Protein AF-A0A431I8N8-F1 (afdb_monomer)

Radius of gyration: 37.34 Å; Cα contacts (8 Å, |Δi|>4): 125; chains: 1; bounding box: 79×42×122 Å

pLDDT: mean 77.33, std 13.27, range [39.84, 92.0]

Solvent-accessible surface area (backbone atoms only — not comparable to full-atom values): 14818 Å² total; per-residue (Å²): 119,70,68,66,55,50,54,53,50,53,52,49,51,51,51,50,51,52,52,49,52,57,50,56,77,72,49,62,78,86,50,48,65,56,50,52,49,44,69,58,22,97,78,42,64,50,66,61,54,49,52,48,51,52,54,53,53,56,55,74,72,50,53,67,89,38,70,72,39,19,53,50,38,37,49,48,35,45,56,76,78,40,93,62,52,72,70,57,48,52,53,56,58,72,68,47,51,76,71,57,37,41,53,49,20,54,54,30,46,54,52,45,53,51,49,50,50,52,50,52,49,50,53,53,49,53,31,50,52,54,42,52,52,49,51,53,53,50,50,52,50,52,49,55,49,53,60,62,35,69,82,45,61,68,72,58,28,52,52,50,47,48,34,61,69,39,76,41,82,53,95,96,38,80,42,26,52,43,58,52,50,51,54,55,30,69,75,33,72,71,46,38,52,55,51,49,65,62,48,72,52,48,40,97,91,72,41,68,63,58,65,67,58,52,51,54,50,51,50,50,52,51,52,53,49,48,51,51,51,51,49,50,57,48,54,52,56,66,71,61,76,71,86,78,84,84,78,91,75,80,82,64,68,73,67,64,66,74,77,110

Secondary structure (DSSP, 8-state):
-HHHHHHHHHHHHHHHHHHHHHHHTTS-GGGHHHHHHHHH-TT--HHHHHHHHHHHHHHHT--TTSHHHHHHHHHHHHHHH----HHHHHHHHHTS-HHHHHHHHHHHHHHHHHHHHHHHHHHHHHHHHHHHHHHHHHHHHHHHHHHHHTTS-HHHHHHHHHHHT-EEEETTEEEEHHHHHHHHHHT-HHHHHHHHHHHTTEETTTEE--HHHHHHHHHHHHHHHHHHHHHHHHHHHHHT-SS---------HHHHHT--

Structure (mmCIF, N/CA/C/O backbone):
data_AF-A0A431I8N8-F1
#
_entry.id   AF-A0A431I8N8-F1
#
loop_
_atom_site.group_PDB
_atom_site.id
_atom_site.type_symbol
_atom_site.label_atom_id
_atom_site.label_alt_id
_atom_site.label_comp_id
_atom_site.label_asym_id
_atom_site.label_entity_id
_atom_site.label_seq_id
_atom_site.pdbx_PDB_ins_code
_atom_site.Cartn_x
_atom_site.Cartn_y
_atom_site.Cartn_z
_atom_site.occupancy
_atom_site.B_iso_or_equiv
_atom_site.auth_seq_id
_atom_site.auth_comp_id
_atom_site.auth_asym_id
_atom_site.auth_atom_id
_atom_site.pdbx_PDB_model_num
ATOM 1 N N . MET A 1 1 ? 17.457 22.577 -16.241 1.00 43.16 1 MET A N 1
ATOM 2 C CA . MET A 1 1 ? 16.681 21.321 -16.376 1.00 43.16 1 MET A CA 1
ATOM 3 C C . MET A 1 1 ? 15.972 20.969 -15.070 1.00 43.16 1 MET A C 1
ATOM 5 O O . MET A 1 1 ? 14.957 20.294 -15.137 1.00 43.16 1 MET A O 1
ATOM 9 N N . ASP A 1 2 ? 16.433 21.486 -13.925 1.00 42.12 2 ASP A N 1
ATOM 10 C CA . ASP A 1 2 ? 15.768 21.310 -12.624 1.00 42.12 2 ASP A CA 1
ATOM 11 C C . ASP A 1 2 ? 14.462 22.119 -12.460 1.00 42.12 2 ASP A C 1
ATOM 13 O O . ASP A 1 2 ? 13.574 21.687 -11.733 1.00 42.12 2 ASP A O 1
ATOM 17 N N . GLU A 1 3 ? 14.287 23.235 -13.184 1.00 39.84 3 GLU A N 1
ATOM 18 C CA . GLU A 1 3 ? 13.096 24.114 -13.091 1.00 39.84 3 GLU A CA 1
ATOM 19 C C . GLU A 1 3 ? 11.825 23.564 -13.787 1.00 39.84 3 GLU A C 1
ATOM 21 O O . GLU A 1 3 ? 10.697 23.843 -13.379 1.00 39.84 3 GLU A O 1
ATOM 26 N N . GLU A 1 4 ? 11.963 22.745 -14.836 1.00 42.44 4 GLU A N 1
ATOM 27 C CA . GLU A 1 4 ? 10.800 22.156 -15.533 1.00 42.44 4 GLU A CA 1
ATOM 28 C C . GLU A 1 4 ? 10.240 20.918 -14.816 1.00 42.44 4 GLU A C 1
ATOM 30 O O . GLU A 1 4 ? 9.053 20.619 -14.928 1.00 42.44 4 GLU A O 1
ATOM 35 N N . VAL A 1 5 ? 11.073 20.193 -14.063 1.00 48.16 5 VAL A N 1
ATOM 36 C CA . VAL A 1 5 ? 10.632 19.019 -13.291 1.00 48.16 5 VAL A CA 1
ATOM 37 C C . VAL A 1 5 ? 9.905 19.458 -12.018 1.00 48.16 5 VAL A C 1
ATOM 39 O O . VAL A 1 5 ? 8.847 18.913 -11.706 1.00 48.16 5 VAL A O 1
ATOM 42 N N . THR A 1 6 ? 10.404 20.505 -11.354 1.00 49.12 6 THR A N 1
ATOM 43 C CA . THR A 1 6 ? 9.772 21.118 -10.173 1.00 49.12 6 THR A CA 1
ATOM 44 C C . THR A 1 6 ? 8.396 21.700 -10.496 1.00 49.12 6 THR A C 1
ATOM 46 O O . THR A 1 6 ? 7.429 21.374 -9.815 1.00 49.12 6 THR A O 1
ATOM 49 N N . SER A 1 7 ? 8.244 22.443 -11.597 1.00 57.19 7 SER A N 1
ATOM 50 C CA . SER A 1 7 ? 6.939 23.018 -11.983 1.00 57.19 7 SER A CA 1
ATOM 51 C C . SER A 1 7 ? 5.859 21.971 -12.312 1.00 57.19 7 SER A C 1
ATOM 53 O O . SER A 1 7 ? 4.669 22.197 -12.074 1.00 57.19 7 SER A O 1
ATOM 55 N N . LEU A 1 8 ? 6.243 20.797 -12.822 1.00 54.81 8 LEU A N 1
ATOM 56 C CA . LEU A 1 8 ? 5.320 19.695 -13.124 1.00 54.81 8 LEU A CA 1
ATOM 57 C C . LEU A 1 8 ? 4.917 18.905 -11.870 1.00 54.81 8 LEU A C 1
ATOM 59 O O . LEU A 1 8 ? 3.791 18.407 -11.791 1.00 54.81 8 LEU A O 1
ATOM 63 N N . GLU A 1 9 ? 5.821 18.770 -10.902 1.00 59.00 9 GLU A N 1
ATOM 64 C CA . GLU A 1 9 ? 5.532 18.180 -9.591 1.00 59.00 9 GLU A CA 1
ATOM 65 C C . GLU A 1 9 ? 4.657 19.105 -8.743 1.00 59.00 9 GLU A C 1
ATOM 67 O O . GLU A 1 9 ? 3.645 18.652 -8.209 1.00 59.00 9 GLU A O 1
ATOM 72 N N . GLU A 1 10 ? 4.947 20.405 -8.728 1.00 63.12 10 GLU A N 1
ATOM 73 C CA . GLU A 1 10 ? 4.118 21.429 -8.083 1.00 63.12 10 GLU A CA 1
ATOM 74 C C . GLU A 1 10 ? 2.710 21.487 -8.688 1.00 63.12 10 GLU A C 1
ATOM 76 O O . GLU A 1 10 ? 1.713 21.530 -7.964 1.00 63.12 10 GLU A O 1
ATOM 81 N N . ALA A 1 11 ? 2.593 21.418 -10.019 1.00 65.12 11 ALA A N 1
ATOM 82 C CA . ALA A 1 11 ? 1.294 21.381 -10.687 1.00 65.12 11 ALA A CA 1
ATOM 83 C C . ALA A 1 11 ? 0.484 20.128 -10.314 1.00 65.12 11 ALA A C 1
ATOM 85 O O . ALA A 1 11 ? -0.725 20.217 -10.092 1.00 65.12 11 ALA A O 1
ATOM 86 N N . LYS A 1 12 ? 1.130 18.960 -10.206 1.00 68.81 12 LYS A N 1
ATOM 87 C CA . LYS A 1 12 ? 0.467 17.720 -9.766 1.00 68.81 12 LYS A CA 1
ATOM 88 C C . LYS A 1 12 ? 0.056 17.783 -8.303 1.00 68.81 12 LYS A C 1
ATOM 90 O O . LYS A 1 12 ? -1.064 17.384 -7.998 1.00 68.81 12 LYS A O 1
ATOM 95 N N . ALA A 1 13 ? 0.922 18.297 -7.432 1.00 71.56 13 ALA A N 1
ATOM 96 C CA . ALA A 1 13 ? 0.617 18.493 -6.020 1.00 71.56 13 ALA A CA 1
ATOM 97 C C . ALA A 1 13 ? -0.603 19.407 -5.856 1.00 71.56 13 ALA A C 1
ATOM 99 O O . ALA A 1 13 ? -1.541 19.057 -5.149 1.00 71.56 13 ALA A O 1
ATOM 100 N N . LYS A 1 14 ? -0.662 20.505 -6.616 1.00 70.38 14 LYS A N 1
ATOM 101 C CA . LYS A 1 14 ? -1.781 21.452 -6.591 1.00 70.38 14 LYS A CA 1
ATOM 102 C C . LYS A 1 14 ? -3.087 20.864 -7.131 1.00 70.38 14 LYS A C 1
ATOM 104 O O . LYS A 1 14 ? -4.146 21.108 -6.562 1.00 70.38 14 LYS A O 1
ATOM 109 N N . ILE A 1 15 ? -3.035 20.070 -8.206 1.00 72.12 15 ILE A N 1
ATOM 110 C CA . ILE A 1 15 ? -4.216 19.359 -8.734 1.00 72.12 15 ILE A CA 1
ATOM 111 C C . ILE A 1 15 ? -4.709 18.315 -7.727 1.00 72.12 15 ILE A C 1
ATOM 113 O O . ILE A 1 15 ? -5.914 18.188 -7.518 1.00 72.12 15 ILE A O 1
ATOM 117 N N . HIS A 1 16 ? -3.789 17.584 -7.096 1.00 73.12 16 HIS A N 1
ATOM 118 C CA . HIS A 1 16 ? -4.113 16.615 -6.056 1.00 73.12 16 HIS A CA 1
ATOM 119 C C . HIS A 1 16 ? -4.765 17.302 -4.853 1.00 73.12 16 HIS A C 1
ATOM 121 O O . HIS A 1 16 ? -5.842 16.901 -4.430 1.00 73.12 16 HIS A O 1
ATOM 127 N N . GLU A 1 17 ? -4.172 18.384 -4.356 1.00 75.81 17 GLU A N 1
ATOM 128 C CA . GLU A 1 17 ? -4.698 19.175 -3.244 1.00 75.81 17 GLU A CA 1
ATOM 129 C C . GLU A 1 17 ? -6.089 19.749 -3.556 1.00 75.81 17 GLU A C 1
ATOM 131 O O . GLU A 1 17 ? -7.003 19.648 -2.743 1.00 75.81 17 GLU A O 1
ATOM 136 N N . GLN A 1 18 ? -6.303 20.272 -4.766 1.00 71.50 18 GLN A N 1
ATOM 137 C CA . GLN A 1 18 ? -7.621 20.741 -5.205 1.00 71.50 18 GLN A CA 1
ATOM 138 C C . GLN A 1 18 ? -8.654 19.608 -5.289 1.00 71.50 18 GLN A C 1
ATOM 140 O O . GLN A 1 18 ? -9.811 19.808 -4.915 1.00 71.50 18 GLN A O 1
ATOM 145 N N . ALA A 1 19 ? -8.254 18.423 -5.759 1.00 71.88 19 ALA A N 1
ATOM 146 C CA . ALA A 1 19 ? -9.128 17.255 -5.821 1.00 71.88 19 ALA A CA 1
ATOM 147 C C . ALA A 1 19 ? -9.497 16.747 -4.417 1.00 71.88 19 ALA A C 1
ATOM 149 O O . ALA A 1 19 ? -10.676 16.501 -4.154 1.00 71.88 19 ALA A O 1
ATOM 150 N N . VAL A 1 20 ? -8.519 16.663 -3.510 1.00 73.56 20 VAL A N 1
ATOM 151 C CA . VAL A 1 20 ? -8.725 16.290 -2.103 1.00 73.56 20 VAL A CA 1
ATOM 152 C C . VAL A 1 20 ? -9.634 17.304 -1.413 1.00 73.56 20 VAL A C 1
ATOM 154 O O . VAL A 1 20 ? -10.650 16.910 -0.852 1.00 73.56 20 VAL A O 1
ATOM 157 N N . ASN A 1 21 ? -9.367 18.604 -1.545 1.00 76.94 21 ASN A N 1
ATOM 158 C CA . ASN A 1 21 ? -10.198 19.653 -0.946 1.00 76.94 21 ASN A CA 1
ATOM 159 C C . ASN A 1 21 ? -11.639 19.637 -1.482 1.00 76.94 21 ASN A C 1
ATOM 161 O O . ASN A 1 21 ? -12.590 19.852 -0.728 1.00 76.94 21 ASN A O 1
ATOM 165 N N . SER A 1 22 ? -11.831 19.330 -2.770 1.00 76.06 22 SER A N 1
ATOM 166 C CA . SER A 1 22 ? -13.173 19.182 -3.346 1.00 76.06 22 SER A CA 1
ATOM 167 C C . SER A 1 22 ? -13.927 17.976 -2.775 1.00 76.06 22 SER A C 1
ATOM 169 O O . SER A 1 22 ? -15.129 18.082 -2.523 1.00 76.06 22 SER A O 1
ATOM 171 N N . LEU A 1 23 ? -13.236 16.859 -2.535 1.00 7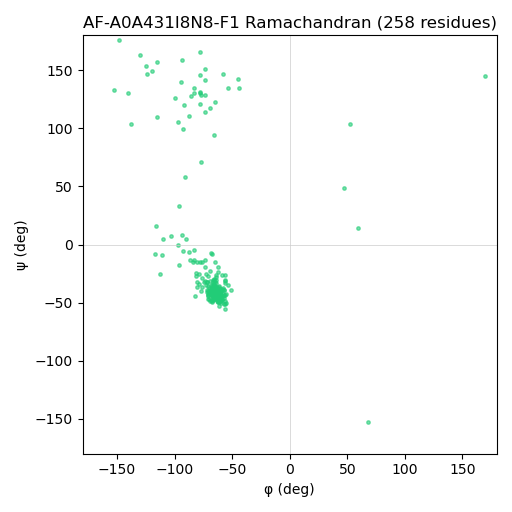2.75 23 LEU A N 1
ATOM 172 C CA . LEU A 1 23 ? -13.789 15.669 -1.880 1.00 72.75 23 LEU A CA 1
ATOM 173 C C . LEU A 1 23 ? -14.128 15.940 -0.410 1.00 72.75 23 LEU A C 1
ATOM 175 O O . LEU A 1 23 ? -15.260 15.697 0.004 1.00 72.75 23 LEU A O 1
ATOM 179 N N . VAL A 1 24 ? -13.190 16.520 0.341 1.00 77.19 24 VAL A N 1
ATOM 180 C CA . VAL A 1 24 ? -13.335 16.884 1.760 1.00 77.19 24 VAL A CA 1
ATOM 181 C C . VAL A 1 24 ? -14.529 17.813 1.974 1.00 77.19 24 VAL A C 1
ATOM 183 O O . VAL A 1 24 ? -15.340 17.574 2.859 1.00 77.19 24 VAL A O 1
ATOM 186 N N . SER A 1 25 ? -14.712 18.820 1.113 1.00 77.25 25 SER A N 1
ATOM 187 C CA . SER A 1 25 ? -15.831 19.772 1.225 1.00 77.25 25 SER A CA 1
ATOM 188 C C . SER A 1 25 ? -17.228 19.158 1.038 1.00 77.25 25 SER A C 1
ATOM 190 O O . SER A 1 25 ? -18.227 19.803 1.352 1.00 77.25 25 SER A O 1
ATOM 192 N N . LYS A 1 26 ? -17.312 17.934 0.502 1.00 79.25 26 LYS A N 1
ATOM 193 C CA . LYS A 1 26 ? -18.569 17.228 0.205 1.00 79.25 26 LYS A CA 1
ATOM 194 C C . LYS A 1 26 ? -18.815 16.023 1.111 1.00 79.25 26 LYS A C 1
ATOM 196 O O . LYS A 1 26 ? -19.897 15.443 1.043 1.00 79.25 26 LYS A O 1
ATOM 201 N N . LEU A 1 27 ? -17.827 15.629 1.911 1.00 78.25 27 LEU A N 1
ATOM 202 C CA . LEU A 1 27 ? -17.914 14.480 2.803 1.00 78.25 27 LEU A CA 1
ATOM 203 C C . LEU A 1 27 ? -18.350 14.925 4.208 1.00 78.25 27 LEU A C 1
ATOM 205 O O . LEU A 1 27 ? -17.888 15.961 4.690 1.00 78.25 27 LEU A O 1
ATOM 209 N N . PRO A 1 28 ? -19.221 14.159 4.890 1.00 80.38 28 PRO A N 1
ATOM 210 C CA . PRO A 1 28 ? -19.462 14.351 6.317 1.00 80.38 28 PRO A CA 1
ATOM 211 C C . PRO A 1 28 ? -18.153 14.216 7.107 1.00 80.38 28 PRO A C 1
ATOM 213 O O . PRO A 1 28 ? -17.294 13.412 6.740 1.00 80.38 28 PRO A O 1
ATOM 216 N N . GLN A 1 29 ? -18.013 14.972 8.202 1.00 75.56 29 GLN A N 1
ATOM 217 C CA . GLN A 1 29 ? -16.776 15.012 9.002 1.00 75.56 29 GLN A CA 1
ATOM 218 C C . GLN A 1 29 ? -16.335 13.629 9.500 1.00 75.56 29 GLN A C 1
ATOM 220 O O . GLN A 1 29 ? -15.143 13.350 9.576 1.00 75.56 29 GLN A O 1
ATOM 225 N N . GLU A 1 30 ? -17.291 12.738 9.750 1.00 71.38 30 GLU A N 1
ATOM 226 C CA . GLU A 1 30 ? -17.061 11.361 10.191 1.00 71.38 30 GLU A CA 1
ATOM 227 C C . GLU A 1 30 ? -16.272 10.519 9.172 1.00 71.38 30 GLU A C 1
ATOM 229 O O . GLU A 1 30 ? -15.596 9.572 9.554 1.00 71.38 30 GLU A O 1
ATOM 234 N N . PHE A 1 31 ? -16.291 10.872 7.882 1.00 77.38 31 PHE A N 1
ATOM 235 C CA . PHE A 1 31 ? -15.555 10.142 6.841 1.00 77.38 31 PHE A CA 1
ATOM 236 C C . PHE A 1 31 ? -14.156 10.700 6.565 1.00 77.38 31 PHE A C 1
ATOM 238 O O . PHE A 1 31 ? -13.411 10.099 5.789 1.00 77.38 31 PHE A O 1
ATOM 245 N N . LEU A 1 32 ? -13.782 11.828 7.176 1.00 78.69 32 LEU A N 1
ATOM 246 C CA . LEU A 1 32 ? -12.462 12.428 6.973 1.00 78.69 32 LEU A CA 1
ATOM 247 C C . LEU A 1 32 ? -11.317 11.502 7.408 1.00 78.69 32 LEU A C 1
ATOM 249 O O . LEU A 1 32 ? -10.408 11.326 6.599 1.00 78.69 32 LEU A O 1
ATOM 253 N N . PRO A 1 33 ? -11.372 10.825 8.573 1.00 78.56 33 PRO A N 1
ATOM 254 C CA . PRO A 1 33 ? -10.301 9.915 8.980 1.00 78.56 33 PRO A CA 1
ATOM 255 C C . PRO A 1 33 ? -10.135 8.737 8.011 1.00 78.56 33 PRO A C 1
ATOM 257 O O . PRO A 1 33 ? -9.017 8.364 7.670 1.00 78.56 33 PRO A O 1
ATOM 260 N N . ILE A 1 34 ? -11.244 8.199 7.487 1.00 80.44 34 ILE A N 1
ATOM 261 C CA . ILE A 1 34 ? -11.233 7.116 6.488 1.00 80.44 34 ILE A CA 1
ATOM 262 C C . ILE A 1 34 ? -10.596 7.598 5.185 1.00 80.44 34 ILE A C 1
ATOM 264 O O . ILE A 1 34 ? -9.812 6.875 4.573 1.00 80.44 34 ILE A O 1
ATOM 268 N N . LEU A 1 35 ? -10.940 8.811 4.742 1.00 78.44 35 LEU A N 1
ATOM 269 C CA . LEU A 1 35 ? -10.377 9.394 3.531 1.00 78.44 35 LEU A CA 1
ATOM 270 C C . LEU A 1 35 ? -8.874 9.642 3.694 1.00 78.44 35 LEU A C 1
ATOM 272 O O . LEU A 1 35 ? -8.107 9.282 2.807 1.00 78.44 35 LEU A O 1
ATOM 276 N N . GLU A 1 36 ? -8.449 10.220 4.814 1.00 78.38 36 GLU A N 1
ATOM 277 C CA . GLU A 1 36 ? -7.034 10.449 5.119 1.00 78.38 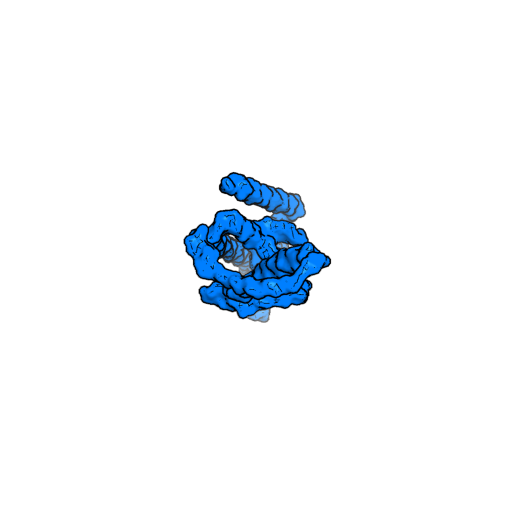36 GLU A CA 1
ATOM 278 C C . GLU A 1 36 ? -6.255 9.131 5.166 1.00 78.38 36 GLU A C 1
ATOM 280 O O . GLU A 1 36 ? -5.204 9.014 4.533 1.00 78.38 36 GLU A O 1
ATOM 285 N N . PHE A 1 37 ? -6.808 8.107 5.818 1.00 79.75 37 PHE A N 1
ATOM 286 C CA . PHE A 1 37 ? -6.223 6.772 5.861 1.00 79.75 37 PHE A CA 1
ATOM 287 C C . PHE A 1 37 ? -6.131 6.135 4.466 1.00 79.75 37 PHE A C 1
ATOM 289 O O . PHE A 1 37 ? -5.062 5.670 4.070 1.00 79.75 37 PHE A O 1
ATOM 296 N N . ALA A 1 38 ? -7.199 6.195 3.668 1.00 79.69 38 ALA A N 1
ATOM 297 C CA . ALA A 1 38 ? -7.217 5.673 2.301 1.00 79.69 38 ALA A CA 1
ATOM 298 C C . ALA A 1 38 ? -6.251 6.413 1.358 1.00 79.69 38 ALA A C 1
ATOM 300 O O . ALA A 1 38 ? -5.697 5.815 0.434 1.00 79.69 38 ALA A O 1
ATOM 301 N N . LEU A 1 39 ? -6.044 7.715 1.573 1.00 76.19 39 LEU A N 1
ATOM 302 C CA . LEU A 1 39 ? -5.105 8.522 0.794 1.00 76.19 39 LEU A CA 1
ATOM 303 C C . LEU A 1 39 ? -3.649 8.324 1.236 1.00 76.19 39 LEU A C 1
ATOM 305 O O . LEU A 1 39 ? -2.748 8.514 0.419 1.00 76.19 39 LEU A O 1
ATOM 309 N N . SER A 1 40 ? -3.416 7.923 2.489 1.00 72.69 40 SER A N 1
ATOM 310 C CA . SER A 1 40 ? -2.072 7.691 3.035 1.00 72.69 40 SER A CA 1
ATOM 311 C C . SER A 1 40 ? -1.349 6.524 2.358 1.00 72.69 40 SER A C 1
ATOM 313 O O . SER A 1 40 ? -0.140 6.584 2.130 1.00 72.69 40 SER A O 1
ATOM 315 N N . SER A 1 41 ? -2.084 5.479 1.966 1.00 66.38 41 SER A N 1
ATOM 316 C CA . SER A 1 41 ? -1.513 4.348 1.246 1.00 66.38 41 SER A CA 1
ATOM 317 C C . SER A 1 41 ? -2.545 3.649 0.357 1.00 66.38 41 SER A C 1
ATOM 319 O O . SER A 1 41 ? -3.616 3.271 0.823 1.00 66.38 41 SER A O 1
ATOM 321 N N . PRO A 1 42 ? -2.213 3.355 -0.914 1.00 66.81 42 PRO A N 1
ATOM 322 C CA . PRO A 1 42 ? -3.088 2.585 -1.798 1.00 66.81 42 PRO A CA 1
ATOM 323 C C . PRO A 1 42 ? -3.243 1.106 -1.396 1.00 66.81 42 PRO A C 1
ATOM 325 O O . PRO A 1 42 ? -4.031 0.400 -2.019 1.00 66.81 42 PRO A O 1
ATOM 328 N N . GLN A 1 43 ? -2.476 0.628 -0.410 1.00 67.50 43 GLN A N 1
ATOM 329 C CA . GLN A 1 43 ? -2.604 -0.710 0.185 1.00 67.50 43 GLN A CA 1
ATOM 330 C C . GLN A 1 43 ? -3.146 -0.662 1.617 1.00 67.50 43 GLN A C 1
ATOM 332 O O . GLN A 1 43 ? -3.204 -1.704 2.263 1.00 67.50 43 GLN A O 1
ATOM 337 N N . ALA A 1 44 ? -3.521 0.523 2.112 1.00 73.38 44 ALA A N 1
ATOM 338 C CA . ALA A 1 44 ? -4.153 0.655 3.414 1.00 73.38 44 ALA A CA 1
ATOM 339 C C . ALA A 1 44 ? -5.375 -0.269 3.483 1.00 73.38 44 ALA A C 1
ATOM 341 O O . ALA A 1 44 ? -6.179 -0.313 2.543 1.00 73.38 44 ALA A O 1
ATOM 342 N N . ASP A 1 45 ? -5.528 -1.002 4.585 1.00 80.88 45 ASP A N 1
ATOM 343 C CA . ASP A 1 45 ? -6.709 -1.831 4.811 1.00 80.88 45 ASP A CA 1
ATOM 344 C C . ASP A 1 45 ? -7.889 -0.956 5.246 1.00 80.88 45 ASP A C 1
ATOM 346 O O . ASP A 1 45 ? -8.316 -0.923 6.402 1.00 80.88 45 ASP A O 1
ATOM 350 N N . VAL A 1 46 ? -8.395 -0.182 4.283 1.00 82.31 46 VAL A N 1
ATOM 351 C CA . VAL A 1 46 ? -9.493 0.770 4.479 1.00 82.31 46 VAL A CA 1
ATOM 352 C C . VAL A 1 46 ? -10.723 0.064 5.037 1.00 82.31 46 VAL A C 1
ATOM 354 O O . VAL A 1 46 ? -11.481 0.664 5.790 1.00 82.31 46 VAL A O 1
ATOM 357 N N . LYS A 1 47 ? -10.921 -1.215 4.699 1.00 82.62 47 LYS A N 1
ATOM 358 C CA . LYS A 1 47 ? -12.069 -1.981 5.169 1.00 82.62 47 LYS A CA 1
ATOM 359 C C . LYS A 1 47 ? -11.987 -2.218 6.677 1.00 82.62 47 LYS A C 1
ATOM 361 O O . LYS A 1 47 ? -12.958 -1.917 7.364 1.00 82.62 47 LYS A O 1
ATOM 366 N N . SER A 1 48 ? -10.843 -2.681 7.174 1.00 80.44 48 SER A N 1
ATOM 367 C CA . SER A 1 48 ? -10.637 -2.883 8.612 1.00 80.44 48 SER A CA 1
ATOM 368 C C . SER A 1 48 ? -10.717 -1.560 9.378 1.00 80.44 48 SER A C 1
ATOM 370 O O . SER A 1 48 ? -11.446 -1.465 10.361 1.00 80.44 48 SER A O 1
ATOM 372 N N . PHE A 1 49 ? -10.102 -0.489 8.866 1.00 83.88 49 PHE A N 1
ATOM 373 C CA . PHE A 1 49 ? -10.201 0.840 9.483 1.00 83.88 49 PHE A CA 1
ATOM 374 C C . PHE A 1 49 ? -11.650 1.365 9.536 1.00 83.88 49 PHE A C 1
ATOM 376 O O . PHE A 1 49 ? -12.094 1.903 10.551 1.00 83.88 49 PHE A O 1
ATOM 383 N N . MET A 1 50 ? -12.424 1.166 8.464 1.00 83.00 50 MET A N 1
ATOM 384 C CA . MET A 1 50 ? -13.849 1.509 8.430 1.00 83.00 50 MET A CA 1
ATOM 385 C C . MET A 1 50 ? -14.676 0.695 9.426 1.00 83.00 50 MET A C 1
ATOM 387 O O . MET A 1 50 ? -15.594 1.241 10.038 1.00 83.00 50 MET A O 1
ATOM 391 N N . GLU A 1 51 ? -14.395 -0.602 9.562 1.00 84.44 51 GLU A N 1
ATOM 392 C CA . GLU A 1 51 ? -15.073 -1.470 10.527 1.00 84.44 51 GLU A CA 1
ATOM 393 C C . GLU A 1 51 ? -14.799 -0.993 11.959 1.00 84.44 51 GLU A C 1
ATOM 395 O O . GLU A 1 51 ? -15.752 -0.799 12.712 1.00 84.44 51 GLU A O 1
ATOM 400 N N . LEU A 1 52 ? -13.548 -0.665 12.293 1.00 82.56 52 LEU A N 1
ATOM 401 C CA . LEU A 1 52 ? -13.174 -0.103 13.597 1.00 82.56 52 LEU A CA 1
ATOM 402 C C . LEU A 1 52 ? -13.859 1.233 13.877 1.00 82.56 52 LEU A C 1
ATOM 404 O O . LEU A 1 52 ? -14.404 1.449 14.960 1.00 82.56 52 LEU A O 1
ATOM 408 N N . GLN A 1 53 ? -13.882 2.134 12.895 1.00 82.12 53 GLN A N 1
ATOM 409 C CA . GLN A 1 53 ? -14.530 3.428 13.074 1.00 82.12 53 GLN A CA 1
ATOM 410 C C . GLN A 1 53 ? -16.048 3.297 13.233 1.00 82.12 53 GLN A C 1
ATOM 412 O O . GLN A 1 53 ? -16.641 3.984 14.063 1.00 82.12 53 GLN A O 1
ATOM 417 N N . ARG A 1 54 ? -16.681 2.376 12.500 1.00 82.31 54 ARG A N 1
ATOM 418 C CA . ARG A 1 54 ? -18.104 2.070 12.677 1.00 82.31 54 ARG A CA 1
ATOM 419 C C . ARG A 1 54 ? -18.385 1.476 14.057 1.00 82.31 54 ARG A C 1
ATOM 421 O O . ARG A 1 54 ? -19.382 1.848 14.672 1.00 82.31 54 ARG A O 1
ATOM 428 N N . SER A 1 55 ? -17.531 0.575 14.536 1.00 82.00 55 SER A N 1
ATOM 429 C CA . SER A 1 55 ? -17.652 -0.004 15.874 1.00 82.00 55 SER A CA 1
ATOM 430 C C . SER A 1 55 ? -17.522 1.067 16.956 1.00 82.00 55 SER A C 1
ATOM 432 O O . SER A 1 55 ? -18.361 1.114 17.854 1.00 82.00 55 SER A O 1
ATOM 434 N N . SER A 1 56 ? -16.565 1.988 16.819 1.00 81.06 56 SER A N 1
ATOM 435 C CA . SER A 1 56 ? -16.397 3.133 17.722 1.00 81.06 56 SER A CA 1
ATOM 436 C C . SER A 1 56 ? -17.630 4.051 17.744 1.00 81.06 56 SER A C 1
ATOM 438 O O . SER A 1 56 ? -18.188 4.305 18.809 1.00 81.06 56 SER A O 1
ATOM 440 N N . LEU A 1 57 ? -18.151 4.443 16.573 1.00 77.81 57 LEU A N 1
ATOM 441 C CA . LEU A 1 57 ? -19.373 5.257 16.473 1.00 77.81 57 LEU A CA 1
ATOM 442 C C . LEU A 1 57 ? -20.593 4.555 17.086 1.00 77.81 57 LEU A C 1
ATOM 444 O O . LEU A 1 57 ? -21.402 5.191 17.755 1.00 77.81 57 LEU A O 1
ATOM 448 N N . SER A 1 58 ? -20.707 3.234 16.916 1.00 79.88 58 SER A N 1
ATOM 449 C CA . SER A 1 58 ? -21.803 2.472 17.525 1.00 79.88 58 SER A CA 1
ATOM 450 C C . SER A 1 58 ? -21.760 2.485 19.056 1.00 79.88 58 SER A C 1
ATOM 452 O O . SER A 1 58 ? -22.809 2.398 19.688 1.00 79.88 58 SER A O 1
ATOM 454 N N . LEU A 1 59 ? -20.574 2.625 19.664 1.00 80.31 59 LEU A N 1
ATOM 455 C CA . LEU A 1 59 ? -20.440 2.762 21.115 1.00 80.31 59 LEU A CA 1
ATOM 456 C C . LEU A 1 59 ? -20.873 4.142 21.610 1.00 80.31 59 LEU A C 1
ATOM 458 O O . LEU A 1 59 ? -21.394 4.242 22.717 1.00 80.31 59 LEU A O 1
ATOM 462 N N . ASP A 1 60 ? -20.690 5.189 20.805 1.00 79.38 60 ASP A N 1
ATOM 463 C CA . ASP A 1 60 ? -21.133 6.545 21.145 1.00 79.38 60 ASP A CA 1
ATOM 464 C C . ASP A 1 60 ? -22.665 6.683 21.150 1.00 79.38 60 ASP A C 1
ATOM 466 O O . ASP A 1 60 ? -23.210 7.545 21.841 1.00 79.38 60 ASP A O 1
ATOM 470 N N . GLU A 1 61 ? -23.374 5.801 20.441 1.00 83.44 61 GLU A N 1
ATOM 471 C CA . GLU A 1 61 ? -24.839 5.720 20.458 1.00 83.44 61 GLU A CA 1
ATOM 472 C C . GLU A 1 61 ? -25.395 5.017 21.719 1.00 83.44 61 GLU A C 1
ATOM 474 O O . GLU A 1 61 ? -26.592 5.120 22.020 1.00 83.44 61 GLU A O 1
ATOM 479 N N . LEU A 1 62 ? -24.552 4.309 22.485 1.00 83.88 62 LEU A N 1
ATOM 480 C CA . LEU A 1 62 ? -24.975 3.528 23.650 1.00 83.88 62 LEU A CA 1
ATOM 481 C C . LEU A 1 62 ? -24.996 4.366 24.939 1.00 83.88 62 LEU A C 1
ATOM 483 O O . LEU A 1 62 ? -23.978 4.723 25.520 1.00 83.88 62 LEU A O 1
ATOM 487 N N . ASP A 1 63 ? -26.204 4.619 25.442 1.00 84.25 63 ASP A N 1
ATOM 488 C CA . ASP A 1 63 ? -26.446 5.232 26.758 1.00 84.25 63 ASP A CA 1
ATOM 489 C C . ASP A 1 63 ? -26.172 4.279 27.941 1.00 84.25 63 ASP A C 1
ATOM 491 O O . ASP A 1 63 ? -26.921 3.329 28.171 1.00 84.25 63 ASP A O 1
ATOM 495 N N . VAL A 1 64 ? -25.157 4.594 28.750 1.00 84.94 64 VAL A N 1
ATOM 496 C CA . VAL A 1 64 ? -24.736 3.822 29.938 1.00 84.94 64 VAL A CA 1
ATOM 497 C C . VAL A 1 64 ? -25.765 3.849 31.079 1.00 84.94 64 VAL A C 1
ATOM 499 O O . VAL A 1 64 ? -25.627 3.120 32.055 1.00 84.94 64 VAL A O 1
ATOM 502 N N . ASN A 1 65 ? -26.827 4.654 30.999 1.00 84.44 65 ASN A N 1
ATOM 503 C CA . ASN A 1 65 ? -27.906 4.637 31.996 1.00 84.44 65 ASN A CA 1
ATOM 504 C C . ASN A 1 65 ? -29.008 3.615 31.681 1.00 84.44 65 ASN A C 1
ATOM 506 O O . ASN A 1 65 ? -29.906 3.424 32.501 1.00 84.44 65 ASN A O 1
ATOM 510 N N . LYS A 1 66 ? -28.959 2.955 30.517 1.00 88.50 66 LYS A N 1
ATOM 511 C CA . LYS A 1 66 ? -29.909 1.902 30.139 1.00 88.50 66 LYS A CA 1
ATOM 512 C C . LYS A 1 66 ? -29.300 0.524 30.371 1.00 88.50 66 LYS A C 1
ATOM 514 O O . LYS A 1 66 ? -28.260 0.207 29.805 1.00 88.50 66 LYS A O 1
ATOM 519 N N . VAL A 1 67 ? -29.997 -0.321 31.128 1.00 85.50 67 VAL A N 1
ATOM 520 C CA . VAL A 1 67 ? -29.550 -1.683 31.479 1.00 85.50 67 VAL A CA 1
ATOM 521 C C . VAL A 1 67 ? -29.221 -2.525 30.240 1.00 85.50 67 VAL A C 1
ATOM 523 O O . VAL A 1 67 ? -28.183 -3.180 30.190 1.00 85.50 67 VAL A O 1
ATOM 526 N N . ASP A 1 68 ? -30.051 -2.459 29.197 1.00 87.69 68 ASP A N 1
ATOM 527 C CA . ASP A 1 68 ? -29.806 -3.204 27.953 1.00 87.69 68 ASP A CA 1
ATOM 528 C C . ASP A 1 68 ? -28.503 -2.768 27.262 1.00 87.69 68 ASP A C 1
ATOM 530 O O . ASP A 1 68 ? -27.742 -3.601 26.765 1.00 87.69 68 ASP A O 1
ATOM 534 N N . HIS A 1 69 ? -28.208 -1.467 27.281 1.00 87.94 69 HIS A N 1
ATOM 535 C CA . HIS A 1 69 ? -26.983 -0.917 26.706 1.00 87.94 69 HIS A CA 1
ATOM 536 C C . HIS A 1 69 ? -25.757 -1.267 27.555 1.00 87.94 69 HIS A C 1
ATOM 538 O O . HIS A 1 69 ? -24.724 -1.625 26.998 1.00 87.94 69 HIS A O 1
ATOM 544 N N . GLN A 1 70 ? -25.872 -1.241 28.887 1.00 87.56 70 GLN A N 1
ATOM 545 C CA . GLN A 1 70 ? -24.802 -1.666 29.797 1.00 87.56 70 GLN A CA 1
ATOM 546 C C . GLN A 1 70 ? -24.374 -3.111 29.503 1.00 87.56 70 GLN A C 1
ATOM 548 O O . GLN A 1 70 ? -23.192 -3.381 29.287 1.00 87.56 70 GLN A O 1
ATOM 553 N N . LYS A 1 71 ? -25.341 -4.032 29.378 1.00 88.25 71 LYS A N 1
ATOM 554 C CA . LYS A 1 71 ? -25.064 -5.431 29.011 1.00 88.25 71 LYS A CA 1
ATOM 555 C C . LYS A 1 71 ? -24.402 -5.549 27.636 1.00 88.25 71 LYS A C 1
ATOM 557 O O . LYS A 1 71 ? -23.498 -6.365 27.461 1.00 88.25 71 LYS A O 1
ATOM 562 N N . GLN A 1 72 ? -24.828 -4.745 26.661 1.00 87.44 72 GLN A N 1
ATOM 563 C CA . GLN A 1 72 ? -24.246 -4.742 25.317 1.00 87.44 72 GLN A CA 1
ATOM 564 C C . GLN A 1 72 ? -22.795 -4.239 25.305 1.00 87.44 72 GLN A C 1
ATOM 566 O O . GLN A 1 72 ? -21.950 -4.855 24.650 1.00 87.44 72 GLN A O 1
ATOM 571 N N . ILE A 1 73 ? -22.491 -3.170 26.045 1.00 88.38 73 ILE A N 1
ATOM 572 C CA . ILE A 1 73 ? -21.137 -2.612 26.174 1.00 88.38 73 ILE A CA 1
ATOM 573 C C . ILE A 1 73 ? -20.202 -3.654 26.791 1.00 88.38 73 ILE A C 1
ATOM 575 O O . ILE A 1 73 ? -19.187 -3.999 26.189 1.00 88.38 73 ILE A O 1
ATOM 579 N N . ILE A 1 74 ? -20.584 -4.220 27.941 1.00 89.06 74 ILE A N 1
ATOM 580 C CA . ILE A 1 74 ? -19.775 -5.214 28.661 1.00 89.06 74 ILE A CA 1
ATOM 581 C C . ILE A 1 74 ? -19.551 -6.457 27.791 1.00 89.06 74 ILE A C 1
ATOM 583 O O . ILE A 1 74 ? -18.441 -6.981 27.696 1.00 89.06 74 ILE A O 1
ATOM 587 N N . LYS A 1 75 ? -20.593 -6.914 27.086 1.00 89.50 75 LYS A N 1
ATOM 588 C CA . LYS A 1 75 ? -20.480 -8.042 26.157 1.00 89.50 75 LYS A CA 1
ATOM 589 C C . LYS A 1 75 ? -19.492 -7.766 25.030 1.00 89.50 75 LYS A C 1
ATOM 591 O O . LYS A 1 75 ? -18.714 -8.652 24.689 1.00 89.50 75 LYS A O 1
ATOM 596 N N . THR A 1 76 ? -19.539 -6.568 24.455 1.00 86.69 76 THR A N 1
ATOM 597 C CA . THR A 1 76 ? -18.625 -6.155 23.381 1.00 86.69 76 THR A CA 1
ATOM 598 C C . THR A 1 76 ? -17.197 -6.083 23.910 1.00 86.69 76 THR A C 1
ATOM 600 O O . THR A 1 76 ? -16.303 -6.679 23.322 1.00 86.69 76 THR A O 1
ATOM 603 N N . PHE A 1 77 ? -16.995 -5.488 25.086 1.00 90.44 77 PHE A N 1
ATOM 604 C CA . PHE A 1 77 ? -15.692 -5.421 25.744 1.00 90.44 77 PHE A CA 1
ATOM 605 C C . PHE A 1 77 ? -15.072 -6.802 25.945 1.00 90.44 77 PHE A C 1
ATOM 607 O O . PHE A 1 77 ? -13.943 -7.033 25.514 1.00 90.44 77 PHE A O 1
ATOM 614 N N . TYR A 1 78 ? -15.812 -7.757 26.515 1.00 88.56 78 TYR A N 1
ATOM 615 C CA . TYR A 1 78 ? -15.285 -9.108 26.699 1.00 88.56 78 TYR A CA 1
ATOM 616 C C . TYR A 1 78 ? -15.026 -9.840 25.377 1.00 88.56 78 TYR A C 1
ATOM 618 O O . TYR A 1 78 ? -14.124 -10.675 25.336 1.00 88.56 78 TYR A O 1
ATOM 626 N N . LYS A 1 79 ? -15.777 -9.556 24.306 1.00 88.44 79 LYS A N 1
ATOM 627 C CA . LYS A 1 79 ? -15.538 -10.166 22.988 1.00 88.44 79 LYS A CA 1
ATOM 628 C C . LYS A 1 79 ? -14.265 -9.658 22.321 1.00 88.44 79 LYS A C 1
ATOM 630 O O . LYS A 1 79 ? -13.532 -10.468 21.767 1.00 88.44 79 LYS A O 1
ATOM 635 N N . GLU A 1 80 ? -14.016 -8.355 22.393 1.00 84.12 80 GLU A N 1
ATOM 636 C CA . GLU A 1 80 ? -12.870 -7.732 21.721 1.00 84.12 80 GLU A CA 1
ATOM 637 C C . GLU A 1 80 ? -11.571 -7.908 22.523 1.00 84.12 80 GLU A C 1
ATOM 639 O O . GLU A 1 80 ? -10.509 -8.158 21.961 1.00 84.12 80 GLU A O 1
ATOM 644 N N . THR A 1 81 ? -11.641 -7.857 23.857 1.00 82.94 81 THR A N 1
ATOM 645 C CA . THR A 1 81 ? -10.437 -7.890 24.711 1.00 82.94 81 THR A CA 1
ATOM 646 C C . THR A 1 81 ? -10.083 -9.277 25.244 1.00 82.94 81 THR A C 1
ATOM 648 O O . THR A 1 81 ? -8.951 -9.511 25.676 1.00 82.94 81 THR A O 1
ATOM 651 N N . THR A 1 82 ? -11.021 -10.232 25.225 1.00 85.44 82 THR A N 1
ATOM 652 C CA . THR A 1 82 ? -10.801 -11.572 25.789 1.00 85.44 82 THR A CA 1
ATOM 653 C C . THR A 1 82 ? -11.185 -12.686 24.823 1.00 85.44 82 THR A C 1
ATOM 655 O O . THR A 1 82 ? -11.940 -12.512 23.878 1.00 85.44 82 THR A O 1
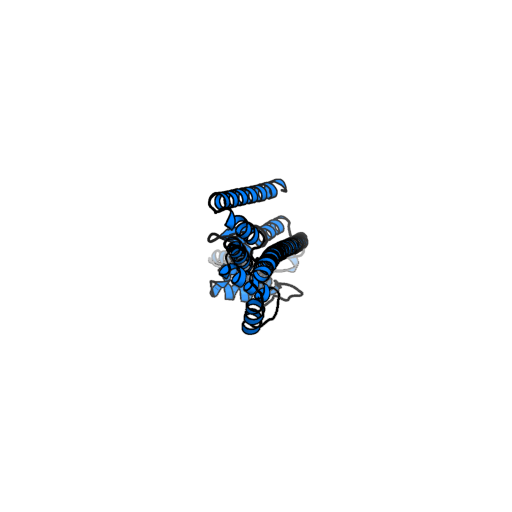ATOM 658 N N . ARG A 1 83 ? -10.697 -13.902 25.093 1.00 86.62 83 ARG A N 1
ATOM 659 C CA . ARG A 1 83 ? -11.055 -15.118 24.335 1.00 86.62 83 ARG A CA 1
ATOM 660 C C . ARG A 1 83 ? -12.181 -15.914 24.995 1.00 86.62 83 ARG A C 1
ATOM 662 O O . ARG A 1 83 ? -12.144 -17.145 25.025 1.00 86.62 83 ARG A O 1
ATOM 669 N N . HIS A 1 84 ? -13.119 -15.241 25.651 1.00 88.25 84 HIS A N 1
ATOM 670 C CA . HIS A 1 84 ? -14.229 -15.912 26.325 1.00 88.25 84 HIS A CA 1
ATOM 671 C C . HIS A 1 84 ? -15.307 -16.352 25.331 1.00 88.25 84 HIS A C 1
ATOM 673 O O . HIS A 1 84 ? -15.541 -15.703 24.319 1.00 88.25 84 HIS A O 1
ATOM 679 N N . SER A 1 85 ? -15.957 -17.486 25.613 1.00 89.69 85 SER A N 1
ATOM 680 C CA . SER A 1 85 ? -17.125 -17.915 24.843 1.00 89.69 85 SER A CA 1
ATOM 681 C C . SER A 1 85 ? -18.338 -17.060 25.196 1.00 89.69 85 SER A C 1
ATOM 683 O O . SER A 1 85 ? -18.475 -16.624 26.341 1.00 89.69 85 SER A O 1
ATOM 685 N N . ASP A 1 86 ? -19.257 -16.891 24.245 1.00 86.88 86 ASP A N 1
ATOM 686 C CA . ASP A 1 86 ? -20.492 -16.121 24.441 1.00 86.88 86 ASP A CA 1
ATOM 687 C C . ASP A 1 86 ? -21.267 -16.562 25.695 1.00 86.88 86 ASP A C 1
ATOM 689 O O . ASP A 1 86 ? -21.743 -15.722 26.456 1.00 86.88 86 ASP A O 1
ATOM 693 N N . ASP A 1 87 ? -21.317 -17.868 25.973 1.00 87.50 87 ASP A N 1
ATOM 694 C CA . ASP A 1 87 ? -21.973 -18.417 27.166 1.00 87.50 87 ASP A CA 1
ATOM 695 C C . ASP A 1 87 ? -21.297 -17.990 28.471 1.00 87.50 87 ASP A C 1
ATOM 697 O O . ASP A 1 87 ? -21.967 -17.740 29.473 1.00 87.50 87 ASP A O 1
ATOM 701 N N . LYS A 1 88 ? -19.961 -17.913 28.480 1.00 88.06 88 LYS A N 1
ATOM 702 C CA . LYS A 1 88 ? -19.206 -17.470 29.653 1.00 88.06 88 LYS A CA 1
ATOM 703 C C . LYS A 1 88 ? -19.400 -15.973 29.879 1.00 88.06 88 LYS A C 1
ATOM 705 O O . LYS A 1 88 ? -19.573 -15.564 31.021 1.00 88.06 88 LYS A O 1
ATOM 710 N N . ILE A 1 89 ? -19.417 -15.186 28.805 1.00 87.69 89 ILE A N 1
ATOM 711 C CA . ILE A 1 89 ? -19.641 -13.738 28.860 1.00 87.69 89 ILE A CA 1
ATOM 712 C C . ILE A 1 89 ? -21.037 -13.438 29.411 1.00 87.69 89 ILE A C 1
ATOM 714 O O . ILE A 1 89 ? -21.161 -12.667 30.355 1.00 87.69 89 ILE A O 1
ATOM 718 N N . ASN A 1 90 ? -22.078 -14.100 28.896 1.00 89.69 90 ASN A N 1
ATOM 719 C CA . ASN A 1 90 ? -23.445 -13.888 29.383 1.00 89.69 90 ASN A CA 1
ATOM 720 C C . ASN A 1 90 ? -23.571 -14.240 30.879 1.00 89.69 90 ASN A C 1
ATOM 722 O O . ASN A 1 90 ? -24.177 -13.487 31.629 1.00 89.69 90 ASN A O 1
ATOM 726 N N . ARG A 1 91 ? -22.929 -15.325 31.345 1.00 89.5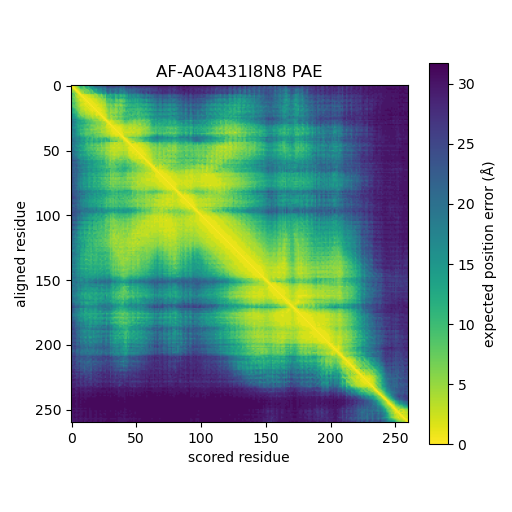6 91 ARG A N 1
ATOM 727 C CA . ARG A 1 91 ? -22.917 -15.683 32.778 1.00 89.56 91 ARG A CA 1
ATOM 728 C C . ARG A 1 91 ? -22.211 -14.653 33.657 1.00 89.56 91 ARG A C 1
ATOM 730 O O . ARG A 1 91 ? -22.633 -14.465 34.789 1.00 89.56 91 ARG A O 1
ATOM 737 N N . LEU A 1 92 ? -21.132 -14.040 33.167 1.00 87.31 92 LEU A N 1
ATOM 738 C CA . LEU A 1 92 ? -20.433 -12.974 33.890 1.00 87.31 92 LEU A CA 1
ATOM 739 C C . LEU A 1 92 ? -21.312 -11.726 33.998 1.00 87.31 92 LEU A C 1
ATOM 741 O O . LEU A 1 92 ? -21.414 -11.155 35.073 1.00 87.31 92 LEU A O 1
ATOM 745 N N . ILE A 1 93 ? -22.001 -11.365 32.913 1.00 89.25 93 ILE A N 1
ATOM 746 C CA . ILE A 1 93 ? -22.923 -10.224 32.882 1.00 89.25 93 ILE A CA 1
ATOM 747 C C . ILE A 1 93 ? -24.120 -10.450 33.810 1.00 89.25 93 ILE A C 1
ATOM 749 O O . ILE A 1 93 ? -24.505 -9.549 34.544 1.00 89.25 93 ILE A O 1
ATOM 753 N N . ASP A 1 94 ? -24.707 -11.648 33.798 1.00 89.44 94 ASP A N 1
ATOM 754 C CA . ASP A 1 94 ? -25.880 -11.965 34.622 1.00 89.44 94 ASP A CA 1
ATOM 755 C C . ASP A 1 94 ? -25.548 -12.127 36.116 1.00 89.44 94 ASP A C 1
ATOM 757 O O . ASP A 1 94 ? -26.457 -12.149 36.943 1.00 89.44 94 ASP A O 1
ATOM 761 N N . ALA A 1 95 ? -24.264 -12.247 36.471 1.00 87.56 95 ALA A N 1
ATOM 762 C CA . ALA A 1 95 ? -23.806 -12.290 37.858 1.00 87.56 95 ALA A CA 1
ATOM 763 C C . ALA A 1 95 ? -23.649 -10.895 38.492 1.00 87.56 95 ALA A C 1
ATOM 765 O O . ALA A 1 95 ? -23.497 -10.812 39.710 1.00 87.56 95 ALA A O 1
ATOM 766 N N . LEU A 1 96 ? -23.670 -9.828 37.687 1.00 87.38 96 LEU A N 1
ATOM 767 C CA . LEU A 1 96 ? -23.574 -8.446 38.153 1.00 87.38 96 LEU A CA 1
ATOM 768 C C . LEU A 1 96 ? -24.953 -7.940 38.595 1.00 87.38 96 LEU A C 1
ATOM 770 O O . LEU A 1 96 ? -25.957 -8.136 37.906 1.00 87.38 96 LEU A O 1
ATOM 774 N N . ASP A 1 97 ? -24.997 -7.277 39.744 1.00 87.81 97 ASP A N 1
ATOM 775 C CA . ASP A 1 97 ? -26.140 -6.492 40.205 1.00 87.81 97 ASP A CA 1
ATOM 776 C C . ASP A 1 97 ? -26.198 -5.125 39.499 1.00 87.81 97 ASP A C 1
ATOM 778 O O . ASP A 1 97 ? -25.243 -4.722 38.842 1.00 87.81 97 ASP A O 1
ATOM 782 N N . GLU A 1 98 ? -27.326 -4.410 39.587 1.00 81.69 98 GLU A N 1
ATOM 783 C CA . GLU A 1 98 ? -27.561 -3.182 38.799 1.00 81.69 98 GLU A CA 1
ATOM 784 C C . GLU A 1 98 ? -26.507 -2.085 39.030 1.00 81.69 98 GLU A C 1
ATOM 786 O O . GLU A 1 98 ? -26.104 -1.419 38.073 1.00 81.69 98 GLU A O 1
ATOM 791 N N . ASP A 1 99 ? -26.029 -1.923 40.268 1.00 82.44 99 ASP A N 1
ATOM 792 C CA . ASP A 1 99 ? -25.003 -0.930 40.603 1.00 82.44 99 ASP A CA 1
ATOM 793 C C . ASP A 1 99 ? -23.634 -1.322 40.015 1.00 82.44 99 ASP A C 1
ATOM 795 O O . ASP A 1 99 ? -23.010 -0.511 39.324 1.00 82.44 99 ASP A O 1
ATOM 799 N N . SER A 1 100 ? -23.209 -2.585 40.172 1.00 86.38 100 SER A N 1
ATOM 800 C CA . SER A 1 100 ? -21.960 -3.084 39.572 1.00 86.38 100 SER A CA 1
ATOM 801 C C . SER A 1 100 ? -22.019 -3.134 38.045 1.00 86.38 100 SER A C 1
ATOM 803 O O . SER A 1 100 ? -21.011 -2.925 37.376 1.00 86.38 100 SER A O 1
ATOM 805 N N . LEU A 1 101 ? -23.197 -3.389 37.467 1.00 87.94 101 LEU A N 1
ATOM 806 C CA . LEU A 1 101 ? -23.408 -3.418 36.018 1.00 87.94 101 LEU A CA 1
ATOM 807 C C . LEU A 1 101 ? -23.167 -2.038 35.398 1.00 87.94 101 LEU A C 1
ATOM 809 O O . LEU A 1 101 ? -22.618 -1.933 34.301 1.00 87.94 101 LEU A O 1
ATOM 813 N N . LYS A 1 102 ? -23.563 -0.971 36.099 1.00 89.06 102 LYS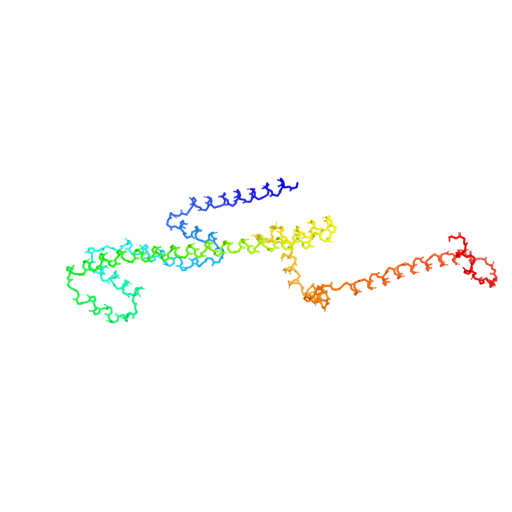 A N 1
ATOM 814 C CA . LYS A 1 102 ? -23.329 0.397 35.643 1.00 89.06 102 LYS A CA 1
ATOM 815 C C . LYS A 1 102 ? -21.852 0.774 35.723 1.00 89.06 102 LYS A C 1
ATOM 817 O O . LYS A 1 102 ? -21.345 1.326 34.750 1.00 89.06 102 LYS A O 1
ATOM 822 N N . GLU A 1 103 ? -21.183 0.492 36.842 1.00 90.25 103 GLU A N 1
ATOM 823 C CA . GLU A 1 103 ? -19.744 0.767 36.995 1.00 90.25 103 GLU A CA 1
ATOM 824 C C . GLU A 1 103 ? -18.922 0.011 35.943 1.00 90.25 103 GLU A C 1
ATOM 826 O O . GLU A 1 103 ? -18.184 0.634 35.179 1.00 90.25 103 GLU A O 1
ATOM 831 N N . GLU A 1 104 ? -19.154 -1.296 35.800 1.00 89.38 104 GLU A N 1
ATOM 832 C CA . GLU A 1 104 ? -18.460 -2.132 34.815 1.00 89.38 104 GLU A CA 1
ATOM 833 C C . GLU A 1 104 ? -18.715 -1.643 33.379 1.00 89.38 104 GLU A C 1
ATOM 835 O O . GLU A 1 104 ? -17.807 -1.638 32.552 1.00 89.38 104 GLU A O 1
ATOM 840 N N . ALA A 1 105 ? -19.930 -1.183 33.055 1.00 88.81 105 ALA A N 1
ATOM 841 C CA . ALA A 1 105 ? -20.231 -0.639 31.732 1.00 88.81 105 ALA A CA 1
ATOM 842 C C . ALA A 1 105 ? -19.515 0.692 31.449 1.00 88.81 105 ALA A C 1
ATOM 844 O O . ALA A 1 105 ? -19.125 0.930 30.305 1.00 88.81 105 ALA A O 1
ATOM 845 N N . VAL A 1 106 ? -19.323 1.556 32.453 1.00 89.75 106 VAL A N 1
ATOM 846 C CA . VAL A 1 106 ? -18.543 2.799 32.302 1.00 89.75 106 VAL A CA 1
ATOM 847 C C . VAL A 1 106 ? -17.069 2.477 32.036 1.00 89.75 106 VAL A C 1
ATOM 849 O O . VAL A 1 106 ? -16.473 3.034 31.106 1.00 89.75 106 VAL A O 1
ATOM 852 N N . ASP A 1 107 ? -16.500 1.548 32.801 1.00 90.88 107 ASP A N 1
ATOM 853 C CA . ASP A 1 107 ? -15.099 1.137 32.668 1.00 90.88 107 ASP A CA 1
ATOM 854 C C . ASP A 1 107 ? -14.850 0.401 31.345 1.00 90.88 107 ASP A C 1
ATOM 856 O O . ASP A 1 107 ? -13.882 0.689 30.631 1.00 90.88 107 ASP A O 1
ATOM 860 N N . ALA A 1 108 ? -15.767 -0.489 30.960 1.00 89.62 108 ALA A N 1
ATOM 861 C CA . ALA A 1 108 ? -15.741 -1.201 29.689 1.00 89.62 108 ALA A CA 1
ATOM 862 C C . ALA A 1 108 ? -15.873 -0.247 28.495 1.00 89.62 108 ALA A C 1
ATOM 864 O O . ALA A 1 108 ? -15.140 -0.390 27.517 1.00 89.62 108 ALA A O 1
ATOM 865 N N . LEU A 1 109 ? -16.762 0.753 28.565 1.00 88.12 109 LEU A N 1
ATOM 866 C CA . LEU A 1 109 ? -16.910 1.760 27.509 1.00 88.12 109 LEU A CA 1
ATOM 867 C C . LEU A 1 109 ? -15.640 2.596 27.355 1.00 88.12 109 LEU A C 1
ATOM 869 O O . LEU A 1 109 ? -15.190 2.832 26.234 1.00 88.12 109 LEU A O 1
ATOM 873 N N . THR A 1 110 ? -15.050 3.026 28.471 1.00 89.25 110 THR A N 1
ATOM 874 C CA . THR A 1 110 ? -13.799 3.795 28.459 1.00 89.25 110 THR A CA 1
ATOM 875 C C . THR A 1 110 ? -12.671 2.968 27.843 1.00 89.25 110 THR A C 1
ATOM 877 O O . THR A 1 110 ? -11.979 3.448 26.948 1.00 89.25 110 THR A O 1
ATOM 880 N N . SER A 1 111 ? -12.555 1.701 28.248 1.00 88.50 111 SER A N 1
ATOM 881 C CA . SER A 1 111 ? -11.529 0.773 27.756 1.00 88.50 111 SER A CA 1
ATOM 882 C C . SER A 1 111 ? -11.709 0.403 26.277 1.00 88.50 111 SER A C 1
ATOM 884 O O . SER A 1 111 ? -10.735 0.256 25.544 1.00 88.50 111 SER A O 1
ATOM 886 N N . LEU A 1 112 ? -12.951 0.271 25.802 1.00 87.75 112 LEU A N 1
ATOM 887 C CA . LEU A 1 112 ? -13.242 0.047 24.383 1.00 87.75 112 LEU A CA 1
ATOM 888 C C . LEU A 1 112 ? -12.885 1.264 23.524 1.00 87.75 112 LEU A C 1
ATOM 890 O O . LEU A 1 112 ? -12.365 1.107 22.421 1.00 87.75 112 LEU A O 1
ATOM 894 N N . LYS A 1 113 ? -13.141 2.480 24.020 1.00 88.00 113 LYS A N 1
ATOM 895 C CA . LYS A 1 113 ? -12.755 3.711 23.317 1.00 88.00 113 LYS A CA 1
ATOM 896 C C . LYS A 1 113 ? -11.245 3.833 23.184 1.00 88.00 113 LYS A C 1
ATOM 898 O O . LYS A 1 113 ? -10.770 4.182 22.107 1.00 88.00 113 LYS A O 1
ATOM 903 N N . THR A 1 114 ? -10.497 3.525 24.245 1.00 88.56 114 THR A N 1
ATOM 904 C CA . THR A 1 114 ? -9.030 3.509 24.177 1.00 88.56 114 THR A CA 1
ATOM 905 C C . THR A 1 114 ? -8.535 2.418 23.236 1.00 88.56 114 THR A C 1
ATOM 907 O O . THR A 1 114 ? -7.699 2.707 22.393 1.00 88.56 114 THR A O 1
ATOM 910 N N . PHE A 1 115 ? -9.111 1.213 23.297 1.00 88.12 115 PHE A N 1
ATOM 911 C CA . PHE A 1 115 ? -8.751 0.104 22.409 1.00 88.12 115 PHE A CA 1
ATOM 912 C C . PHE A 1 115 ? -8.917 0.467 20.926 1.00 88.12 115 PHE A C 1
ATOM 914 O O . PHE A 1 115 ? -7.973 0.339 20.152 1.00 88.12 115 PHE A O 1
ATOM 921 N N . TYR A 1 116 ? -10.081 0.994 20.531 1.00 86.12 116 TYR A N 1
ATOM 922 C CA . TYR A 1 116 ? -10.307 1.388 19.139 1.00 86.12 116 TYR A CA 1
ATOM 923 C C . TYR A 1 116 ? -9.438 2.569 18.700 1.00 86.12 116 TYR A C 1
ATOM 925 O O . TYR A 1 116 ? -9.033 2.617 17.540 1.00 86.12 116 TYR A O 1
ATOM 933 N N . ALA A 1 117 ? -9.141 3.516 19.595 1.00 86.19 117 ALA A N 1
ATOM 934 C CA . ALA A 1 117 ? -8.239 4.622 19.286 1.00 86.19 117 ALA A CA 1
ATOM 935 C C . ALA A 1 117 ? -6.798 4.134 19.056 1.00 86.19 117 ALA A C 1
ATOM 937 O O . ALA A 1 117 ? -6.176 4.525 18.070 1.00 86.19 117 ALA A O 1
ATOM 938 N N . GLU A 1 118 ? -6.296 3.244 19.916 1.00 88.81 118 GLU A N 1
ATOM 939 C CA . GLU A 1 118 ? -4.967 2.633 19.783 1.00 88.81 118 GLU A CA 1
ATOM 940 C C . GLU A 1 118 ? -4.855 1.803 18.497 1.00 88.81 118 GLU A C 1
ATOM 942 O O . GLU A 1 118 ? -3.858 1.896 17.784 1.00 88.81 118 GLU A O 1
ATOM 947 N N . GLU A 1 119 ? -5.886 1.030 18.153 1.00 86.19 119 GLU A N 1
ATOM 948 C CA . GLU A 1 119 ? -5.887 0.208 16.940 1.00 86.19 119 GLU A CA 1
ATOM 949 C C . GLU A 1 119 ? -5.942 1.063 15.661 1.00 86.19 119 GLU A C 1
ATOM 951 O O . GLU A 1 119 ? -5.247 0.781 14.682 1.00 86.19 119 GLU A O 1
ATOM 956 N N . GLN A 1 120 ? -6.707 2.159 15.677 1.00 83.81 120 GLN A N 1
ATOM 957 C CA . GLN A 1 120 ? -6.712 3.138 14.587 1.00 83.81 120 GLN A CA 1
ATOM 958 C C . GLN A 1 120 ? -5.351 3.822 14.422 1.00 83.81 120 GLN A C 1
ATOM 960 O O . GLN A 1 120 ? -4.895 4.004 13.290 1.00 83.81 120 GLN A O 1
ATOM 965 N N . GLU A 1 121 ? -4.699 4.198 15.525 1.00 86.50 121 GLU A N 1
ATOM 966 C CA . GLU A 1 121 ? -3.368 4.807 15.497 1.00 86.50 121 GLU A CA 1
ATOM 967 C C . GLU A 1 121 ? -2.315 3.821 14.979 1.00 86.50 121 GLU A C 1
ATOM 969 O O . GLU A 1 121 ? -1.536 4.183 14.096 1.00 86.50 121 GLU A O 1
ATOM 974 N N . ALA A 1 122 ? -2.355 2.564 15.429 1.00 87.50 122 ALA A N 1
ATOM 975 C CA . ALA A 1 122 ? -1.457 1.510 14.966 1.00 87.50 122 ALA A CA 1
ATOM 976 C C . ALA A 1 122 ? -1.588 1.263 13.455 1.00 87.50 122 ALA A C 1
ATOM 978 O O . ALA A 1 122 ? -0.581 1.231 12.744 1.00 87.50 122 ALA A O 1
ATOM 979 N N . LEU A 1 123 ? -2.819 1.168 12.936 1.00 84.62 123 LEU A N 1
ATOM 980 C CA . LEU A 1 123 ? -3.051 1.042 11.493 1.00 84.62 123 LEU A CA 1
ATOM 981 C C . LEU A 1 123 ? -2.530 2.266 10.729 1.00 84.62 123 LEU A C 1
ATOM 983 O O . LEU A 1 123 ? -1.929 2.129 9.660 1.00 84.62 123 LEU A O 1
ATOM 987 N N . ALA A 1 124 ? -2.748 3.471 11.260 1.00 83.00 124 ALA A N 1
ATOM 988 C CA . ALA A 1 124 ? -2.270 4.701 10.638 1.00 83.00 124 ALA A CA 1
ATOM 989 C C . ALA A 1 124 ? -0.734 4.800 10.632 1.00 83.00 124 ALA A C 1
ATOM 991 O O . ALA A 1 124 ? -0.156 5.308 9.666 1.00 83.00 124 ALA A O 1
ATOM 992 N N . GLU A 1 125 ? -0.066 4.328 11.684 1.00 85.75 125 GLU A N 1
ATOM 993 C CA . GLU A 1 125 ? 1.392 4.262 11.763 1.00 85.75 125 GLU A CA 1
ATOM 994 C C . GLU A 1 125 ? 1.954 3.234 10.775 1.00 85.75 125 GLU A C 1
ATOM 996 O O . GLU A 1 125 ? 2.813 3.588 9.965 1.00 85.75 125 GLU A O 1
ATOM 1001 N N . GLU A 1 126 ? 1.389 2.024 10.725 1.00 84.88 126 GLU A N 1
ATOM 1002 C CA . GLU A 1 126 ? 1.769 0.989 9.754 1.00 84.88 126 GLU A CA 1
ATOM 1003 C C . GLU A 1 126 ? 1.632 1.495 8.307 1.00 84.88 126 GLU A C 1
ATOM 1005 O O . GLU A 1 126 ? 2.533 1.322 7.478 1.00 84.88 126 GLU A O 1
ATOM 1010 N N . ALA A 1 127 ? 0.539 2.202 7.999 1.00 79.31 127 ALA A N 1
ATOM 1011 C CA . ALA A 1 127 ? 0.329 2.793 6.681 1.00 79.31 127 ALA A CA 1
ATOM 1012 C C . ALA A 1 127 ? 1.400 3.845 6.331 1.00 79.31 127 ALA A C 1
ATOM 1014 O O . ALA A 1 127 ? 1.895 3.869 5.197 1.00 79.31 127 ALA A O 1
ATOM 1015 N N . LYS A 1 128 ? 1.796 4.690 7.294 1.00 82.56 128 LYS A N 1
ATOM 1016 C CA . LYS A 1 128 ? 2.868 5.685 7.112 1.00 82.56 128 LYS A CA 1
ATOM 1017 C C . LYS A 1 128 ? 4.228 5.022 6.917 1.00 82.56 128 LYS A C 1
ATOM 1019 O O . LYS A 1 128 ? 4.985 5.441 6.039 1.00 82.56 128 LYS A O 1
ATOM 1024 N N . GLU A 1 129 ? 4.549 4.000 7.703 1.00 85.19 129 GLU A N 1
ATOM 1025 C CA . GLU A 1 129 ? 5.805 3.259 7.570 1.00 85.19 129 GLU A CA 1
ATOM 1026 C C . GLU A 1 129 ? 5.905 2.566 6.209 1.00 85.19 129 GLU A C 1
ATOM 1028 O O . GLU A 1 129 ? 6.923 2.696 5.518 1.00 85.19 129 GLU A O 1
ATOM 1033 N N . ALA A 1 130 ? 4.825 1.913 5.770 1.00 81.12 130 ALA A N 1
ATOM 1034 C CA . ALA A 1 130 ? 4.744 1.288 4.454 1.00 81.12 130 ALA A CA 1
ATOM 1035 C C . ALA A 1 130 ? 4.935 2.312 3.319 1.00 81.12 130 ALA A C 1
ATOM 1037 O O . ALA A 1 130 ? 5.636 2.044 2.338 1.00 81.12 130 ALA A O 1
ATOM 1038 N N . GLU A 1 131 ? 4.366 3.516 3.450 1.00 80.88 131 GLU A N 1
ATOM 1039 C CA . GLU A 1 131 ? 4.554 4.591 2.473 1.00 80.88 131 GLU A CA 1
ATOM 1040 C C . GLU A 1 131 ? 6.015 5.068 2.424 1.00 80.88 131 GLU A C 1
ATOM 1042 O O . GLU A 1 131 ? 6.593 5.209 1.340 1.00 80.88 131 GLU A O 1
ATOM 1047 N N . GLN A 1 132 ? 6.637 5.290 3.585 1.00 84.38 132 GLN A N 1
ATOM 1048 C CA . GLN A 1 132 ? 8.037 5.706 3.668 1.00 84.38 132 GLN A CA 1
ATOM 1049 C C . GLN A 1 132 ? 8.983 4.647 3.099 1.00 84.38 132 GLN A C 1
ATOM 1051 O O . GLN A 1 132 ? 9.915 4.992 2.366 1.00 84.38 132 GLN A O 1
ATOM 1056 N N . ALA A 1 133 ? 8.743 3.369 3.400 1.00 85.00 133 ALA A N 1
ATOM 1057 C CA . ALA A 1 133 ? 9.496 2.261 2.825 1.00 85.00 133 ALA A CA 1
ATOM 1058 C C . ALA A 1 133 ? 9.381 2.270 1.294 1.00 85.00 133 ALA A C 1
ATOM 1060 O O . ALA A 1 133 ? 10.398 2.266 0.599 1.00 85.00 133 ALA A O 1
ATOM 1061 N N . ARG A 1 134 ? 8.163 2.424 0.758 1.00 79.38 134 ARG A N 1
ATOM 1062 C CA . ARG A 1 134 ? 7.929 2.478 -0.691 1.00 79.38 134 ARG A CA 1
ATOM 1063 C C . ARG A 1 134 ? 8.592 3.684 -1.356 1.00 79.38 134 ARG A C 1
ATOM 1065 O O . ARG A 1 134 ? 9.133 3.552 -2.454 1.00 79.38 134 ARG A O 1
ATOM 1072 N N . LYS A 1 135 ? 8.556 4.862 -0.721 1.00 82.69 135 LYS A N 1
ATOM 1073 C CA . LYS A 1 135 ? 9.251 6.064 -1.215 1.00 82.69 135 LYS A CA 1
ATOM 1074 C C . LYS A 1 135 ? 10.754 5.811 -1.306 1.00 82.69 135 LYS A C 1
ATOM 1076 O O . LYS A 1 135 ? 11.328 6.015 -2.372 1.00 82.69 135 LYS A O 1
ATOM 1081 N N . LYS A 1 136 ? 11.362 5.263 -0.249 1.00 86.81 136 LYS A N 1
ATOM 1082 C CA . LYS A 1 136 ? 12.794 4.916 -0.223 1.00 86.81 136 LYS A CA 1
ATOM 1083 C C . LYS A 1 136 ? 13.160 3.874 -1.280 1.00 86.81 136 LYS A C 1
ATOM 1085 O O . LYS A 1 136 ? 14.167 4.027 -1.968 1.00 86.81 136 LYS A O 1
ATOM 1090 N N . GLU A 1 137 ? 12.349 2.831 -1.448 1.00 84.94 137 GLU A N 1
ATOM 1091 C CA . GLU A 1 137 ? 12.557 1.818 -2.490 1.00 84.94 137 GLU A CA 1
ATOM 1092 C C . GLU A 1 137 ? 12.475 2.417 -3.894 1.00 84.94 137 GLU A C 1
ATOM 1094 O O . GLU A 1 137 ? 13.307 2.119 -4.756 1.00 84.94 137 GLU A O 1
ATOM 1099 N N . PHE A 1 138 ? 11.495 3.293 -4.123 1.00 82.12 138 PHE A N 1
ATOM 1100 C CA . PHE A 1 138 ? 11.316 3.961 -5.403 1.00 82.12 138 PHE A CA 1
ATOM 1101 C C . PHE A 1 138 ? 12.460 4.931 -5.708 1.00 82.12 138 PHE A C 1
ATOM 1103 O O . PHE A 1 138 ? 12.980 4.921 -6.821 1.00 82.12 138 PHE A O 1
ATOM 1110 N N . GLU A 1 139 ? 12.912 5.717 -4.731 1.00 86.12 139 GLU A N 1
ATOM 1111 C CA . GLU A 1 139 ? 14.089 6.583 -4.859 1.00 86.12 139 GLU A CA 1
ATOM 1112 C C . GLU A 1 139 ? 15.358 5.772 -5.145 1.00 86.12 139 GLU A C 1
ATOM 1114 O O . GLU A 1 139 ? 16.111 6.092 -6.068 1.00 86.12 139 GLU A O 1
ATOM 1119 N N . ALA A 1 140 ? 15.571 4.667 -4.424 1.00 89.31 140 ALA A N 1
ATOM 1120 C CA . ALA A 1 140 ? 16.692 3.765 -4.673 1.00 89.31 140 ALA A CA 1
ATOM 1121 C C . ALA A 1 140 ? 16.638 3.170 -6.090 1.00 89.31 140 ALA A C 1
ATOM 1123 O O . ALA A 1 140 ? 17.667 3.057 -6.761 1.00 89.31 140 ALA A O 1
ATOM 1124 N N . PHE A 1 141 ? 15.447 2.816 -6.575 1.00 86.94 141 PHE A N 1
ATOM 1125 C CA . PHE A 1 141 ? 15.238 2.351 -7.944 1.00 86.94 141 PHE A CA 1
ATOM 1126 C C . PHE A 1 141 ? 15.523 3.446 -8.982 1.00 86.94 141 PHE A C 1
ATOM 1128 O O . PHE A 1 141 ? 16.219 3.187 -9.966 1.00 86.94 141 PHE A O 1
ATOM 1135 N N . GLN A 1 142 ? 15.054 4.677 -8.753 1.00 85.38 142 GLN A N 1
ATOM 1136 C CA . GLN A 1 142 ? 15.350 5.812 -9.628 1.00 85.38 142 GLN A CA 1
ATOM 1137 C C . GLN A 1 142 ? 16.850 6.083 -9.723 1.00 85.38 142 GLN A C 1
ATOM 1139 O O . GLN A 1 142 ? 17.360 6.285 -10.825 1.00 85.38 142 GLN A O 1
ATOM 1144 N N . ASN A 1 143 ? 17.558 6.059 -8.593 1.00 87.69 143 ASN A N 1
ATOM 1145 C CA . ASN A 1 143 ? 19.000 6.288 -8.558 1.00 87.69 143 ASN A CA 1
ATOM 1146 C C . ASN A 1 143 ? 19.748 5.192 -9.323 1.00 87.69 143 ASN A C 1
ATOM 1148 O O . ASN A 1 143 ? 20.541 5.508 -10.204 1.00 87.69 143 ASN A O 1
ATOM 1152 N N . LYS A 1 144 ? 19.390 3.915 -9.126 1.00 88.50 144 LYS A N 1
ATOM 1153 C CA . LYS A 1 144 ? 19.954 2.798 -9.909 1.00 88.50 144 LYS A CA 1
ATOM 1154 C C . LYS A 1 144 ? 19.736 2.961 -11.417 1.00 88.50 144 LYS A C 1
ATOM 1156 O O . LYS A 1 144 ? 20.628 2.641 -12.207 1.00 88.50 144 LYS A O 1
ATOM 1161 N N . ILE A 1 145 ? 18.568 3.456 -11.836 1.00 87.38 145 ILE A N 1
ATOM 1162 C CA . ILE A 1 145 ? 18.302 3.758 -13.249 1.00 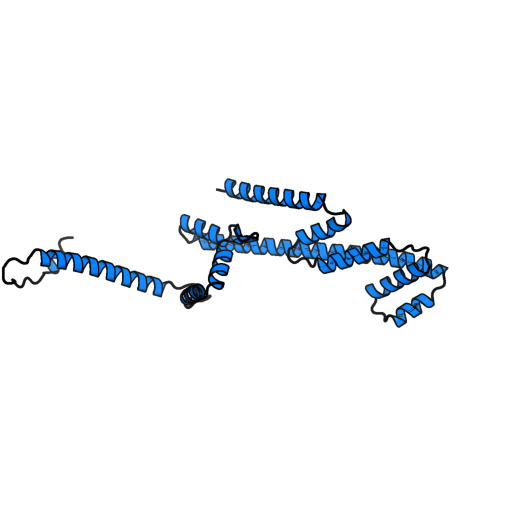87.38 145 ILE A CA 1
ATOM 1163 C C . ILE A 1 145 ? 19.182 4.911 -13.730 1.00 87.38 145 ILE A C 1
ATOM 1165 O O . ILE A 1 145 ? 19.796 4.783 -14.786 1.00 87.38 145 ILE A O 1
ATOM 1169 N N . LYS A 1 146 ? 19.262 6.018 -12.983 1.00 85.62 146 LYS A N 1
ATOM 1170 C CA . LYS A 1 146 ? 20.103 7.172 -13.344 1.00 85.62 146 LYS A CA 1
ATOM 1171 C C . LYS A 1 146 ? 21.568 6.760 -13.505 1.00 85.62 146 LYS A C 1
ATOM 1173 O O . LYS A 1 146 ? 22.165 7.074 -14.533 1.00 85.62 146 LYS A O 1
ATOM 1178 N N . ASP A 1 147 ? 22.095 5.979 -12.565 1.00 87.50 147 ASP A N 1
ATOM 1179 C CA . ASP A 1 147 ? 23.461 5.452 -12.614 1.00 87.50 147 ASP A CA 1
ATOM 1180 C C . ASP A 1 147 ? 23.671 4.573 -13.852 1.00 87.50 147 ASP A C 1
ATOM 1182 O O . ASP A 1 147 ? 24.638 4.752 -14.591 1.00 87.50 147 ASP A O 1
ATOM 1186 N N . SER A 1 148 ? 22.722 3.682 -14.151 1.00 85.62 148 SER A N 1
ATOM 1187 C CA . SER A 1 148 ? 22.794 2.818 -15.337 1.00 85.62 148 SER A CA 1
ATOM 1188 C C . SER A 1 148 ? 22.752 3.618 -16.644 1.00 85.62 148 SER A C 1
ATOM 1190 O O . SER A 1 148 ? 23.460 3.299 -17.601 1.00 85.62 148 SER A O 1
ATOM 1192 N N . LEU A 1 149 ? 21.950 4.684 -16.692 1.00 86.69 149 LEU A N 1
ATOM 1193 C CA . LEU A 1 149 ? 21.804 5.542 -17.867 1.00 86.69 149 LEU A CA 1
ATOM 1194 C C . LEU A 1 149 ? 23.009 6.461 -18.104 1.00 86.69 149 LEU A C 1
ATOM 1196 O O . LEU A 1 149 ? 23.196 6.897 -19.238 1.00 86.69 149 LEU A O 1
ATOM 1200 N N . SER A 1 150 ? 23.848 6.709 -17.091 1.00 81.44 150 SER A N 1
ATOM 1201 C CA . SER A 1 150 ? 25.076 7.514 -17.227 1.00 81.44 150 SER A CA 1
ATOM 1202 C C . SER A 1 150 ? 26.104 6.913 -18.199 1.00 81.44 150 SER A C 1
ATOM 1204 O O . SER A 1 150 ? 26.972 7.618 -18.707 1.00 81.44 150 SER A O 1
ATOM 1206 N N . THR A 1 151 ? 25.983 5.615 -18.494 1.00 81.06 151 THR A N 1
ATOM 1207 C CA . THR A 1 151 ? 26.869 4.874 -19.407 1.00 81.06 151 THR A CA 1
ATOM 1208 C C . THR A 1 151 ? 26.496 5.015 -20.888 1.00 81.06 151 THR A C 1
ATOM 1210 O O . THR A 1 151 ? 27.207 4.510 -21.759 1.00 81.06 151 THR A O 1
ATOM 1213 N N . ILE A 1 152 ? 25.382 5.687 -21.193 1.00 84.00 152 ILE A N 1
ATOM 1214 C CA . ILE A 1 152 ? 24.827 5.838 -22.542 1.00 84.00 152 ILE A CA 1
ATOM 1215 C C . ILE A 1 152 ? 24.864 7.321 -22.942 1.00 84.00 152 ILE A C 1
ATOM 1217 O O . ILE A 1 152 ? 24.873 8.208 -22.094 1.00 84.00 152 ILE A O 1
ATOM 1221 N N . ASP A 1 153 ? 24.859 7.594 -24.249 1.00 89.06 153 ASP A N 1
ATOM 1222 C CA . ASP A 1 153 ? 24.689 8.940 -24.809 1.00 89.06 153 ASP A CA 1
ATOM 1223 C C . ASP A 1 153 ? 23.571 9.741 -24.113 1.00 89.06 153 ASP A C 1
ATOM 1225 O O . ASP A 1 153 ? 22.454 9.250 -23.930 1.00 89.06 153 ASP A O 1
ATOM 1229 N N . GLU A 1 154 ? 23.859 11.005 -23.790 1.00 83.62 154 GLU A N 1
ATOM 1230 C CA . GLU A 1 154 ? 23.010 11.876 -22.969 1.00 83.62 154 GLU A CA 1
ATOM 1231 C C . GLU A 1 154 ? 21.589 12.038 -23.537 1.00 83.62 154 GLU A C 1
ATOM 1233 O O . GLU A 1 154 ? 20.601 12.033 -22.795 1.00 83.62 154 GLU A O 1
ATOM 1238 N N . LYS A 1 155 ? 21.446 12.151 -24.866 1.00 84.62 155 LYS A N 1
ATOM 1239 C CA . LYS A 1 155 ? 20.121 12.294 -25.493 1.00 84.62 155 LYS A CA 1
ATOM 1240 C C . LYS A 1 155 ? 19.317 11.012 -25.335 1.00 84.62 155 LYS A C 1
ATOM 1242 O O . LYS A 1 155 ? 18.117 11.059 -25.058 1.00 84.62 155 LYS A O 1
ATOM 1247 N N . ARG A 1 156 ? 19.969 9.860 -25.489 1.00 83.19 156 ARG A N 1
ATOM 1248 C CA . ARG A 1 156 ? 19.325 8.553 -25.336 1.00 83.19 156 ARG A CA 1
ATOM 1249 C C . ARG A 1 156 ? 19.026 8.224 -23.875 1.00 83.19 156 ARG A C 1
ATOM 1251 O O . ARG A 1 156 ? 17.962 7.668 -23.609 1.00 83.19 156 ARG A O 1
ATOM 1258 N N . ALA A 1 157 ? 19.887 8.639 -22.949 1.00 85.06 157 ALA A N 1
ATOM 1259 C CA . ALA A 1 157 ? 19.657 8.555 -21.512 1.00 85.06 157 ALA A CA 1
ATOM 1260 C C . ALA A 1 157 ? 18.390 9.321 -21.101 1.00 85.06 157 ALA A C 1
ATOM 1262 O O . ALA A 1 157 ? 17.518 8.750 -20.451 1.00 85.06 157 ALA A O 1
ATOM 1263 N N . LYS A 1 158 ? 18.211 10.566 -21.569 1.00 85.25 158 LYS A N 1
ATOM 1264 C CA . LYS A 1 158 ? 16.991 11.357 -21.305 1.00 85.25 158 LYS A CA 1
ATOM 1265 C C . LYS A 1 158 ? 15.726 10.693 -21.846 1.00 85.25 158 LYS A C 1
ATOM 1267 O O . LYS A 1 158 ? 14.711 10.636 -21.155 1.00 85.25 158 LYS A O 1
ATOM 1272 N N . LEU A 1 159 ? 15.778 10.159 -23.068 1.00 86.81 159 LEU A N 1
ATOM 1273 C CA . LEU A 1 159 ? 14.639 9.442 -23.653 1.00 86.81 159 LEU A CA 1
ATOM 1274 C C . LEU A 1 159 ? 14.289 8.178 -22.860 1.00 86.81 159 LEU A C 1
ATOM 1276 O O . LEU A 1 159 ? 13.112 7.932 -22.604 1.00 86.81 159 LEU A O 1
ATOM 1280 N N . ALA A 1 160 ? 15.294 7.396 -22.461 1.00 86.25 160 ALA A N 1
ATOM 1281 C CA . ALA A 1 160 ? 15.097 6.189 -21.666 1.00 86.25 160 ALA A CA 1
ATOM 1282 C C . ALA A 1 160 ? 14.560 6.514 -20.265 1.00 86.25 160 ALA A C 1
ATOM 1284 O O . ALA A 1 160 ? 13.600 5.886 -19.826 1.00 86.25 160 ALA A O 1
ATOM 1285 N N . TYR A 1 161 ? 15.101 7.541 -19.605 1.00 86.94 161 TYR A N 1
ATOM 1286 C CA . TYR A 1 161 ? 14.604 8.029 -18.319 1.00 86.94 161 TYR A CA 1
ATOM 1287 C C . TYR A 1 161 ? 13.122 8.399 -18.406 1.00 86.94 161 TYR A C 1
ATOM 1289 O O . TYR A 1 161 ? 12.300 7.876 -17.652 1.00 86.94 161 TYR A O 1
ATOM 1297 N N . ASN A 1 162 ? 12.760 9.221 -19.396 1.00 86.06 162 ASN A N 1
ATOM 1298 C CA . ASN A 1 162 ? 11.377 9.647 -19.589 1.00 86.06 162 ASN A CA 1
ATOM 1299 C C . ASN A 1 162 ? 10.449 8.480 -19.945 1.00 86.06 162 ASN A C 1
ATOM 1301 O O . ASN A 1 162 ? 9.275 8.469 -19.582 1.00 86.06 162 ASN A O 1
ATOM 1305 N N . PHE A 1 163 ? 10.959 7.477 -20.658 1.00 87.31 163 PHE A N 1
ATOM 1306 C CA . PHE A 1 163 ? 10.187 6.287 -20.989 1.00 87.31 163 PHE A CA 1
ATOM 1307 C C . PHE A 1 163 ? 9.897 5.417 -19.756 1.00 87.31 163 PHE A C 1
ATOM 1309 O O . PHE A 1 163 ? 8.778 4.920 -19.612 1.00 87.31 163 PHE A O 1
ATOM 1316 N N . ILE A 1 164 ? 10.887 5.242 -18.875 1.00 87.50 164 ILE A N 1
ATOM 1317 C CA . ILE A 1 164 ? 10.807 4.340 -17.719 1.00 87.50 164 ILE A CA 1
ATOM 1318 C C . ILE A 1 164 ? 10.078 4.996 -16.541 1.00 87.50 164 ILE A C 1
ATOM 1320 O O . ILE A 1 164 ? 9.234 4.347 -15.924 1.00 87.50 164 ILE A O 1
ATOM 1324 N N . LEU A 1 165 ? 10.389 6.259 -16.235 1.00 86.69 165 LEU A N 1
ATOM 1325 C CA . LEU A 1 165 ? 10.028 6.894 -14.963 1.00 86.69 165 LEU A CA 1
ATOM 1326 C C . LEU A 1 165 ? 9.002 8.023 -15.086 1.00 86.69 165 LEU A C 1
ATOM 1328 O O . LEU A 1 165 ? 8.286 8.283 -14.119 1.00 86.69 165 LEU A O 1
ATOM 1332 N N . SER A 1 166 ? 8.880 8.693 -16.238 1.00 84.75 166 SER A N 1
ATOM 1333 C CA . SER A 1 166 ? 7.928 9.803 -16.342 1.00 84.75 166 SER A CA 1
ATOM 1334 C C . SER A 1 166 ? 6.482 9.298 -16.399 1.00 84.75 166 SER A C 1
ATOM 1336 O O . SER A 1 166 ? 6.148 8.459 -17.246 1.00 84.75 166 SER A O 1
ATOM 1338 N N . PRO A 1 167 ? 5.595 9.829 -15.539 1.00 83.94 167 PRO A N 1
ATOM 1339 C CA . PRO A 1 167 ? 4.191 9.468 -15.561 1.00 83.94 167 PRO A CA 1
ATOM 1340 C C . PRO A 1 167 ? 3.475 10.108 -16.758 1.00 83.94 167 PRO A C 1
ATOM 1342 O O . PRO A 1 167 ? 3.698 11.269 -17.101 1.00 83.94 167 PRO A O 1
ATOM 1345 N N . ILE A 1 168 ? 2.564 9.346 -17.349 1.00 85.25 168 ILE A N 1
ATOM 1346 C CA . ILE A 1 168 ? 1.639 9.712 -18.415 1.00 85.25 168 ILE A CA 1
ATOM 1347 C C . ILE A 1 168 ? 0.207 9.405 -17.961 1.00 85.25 168 ILE 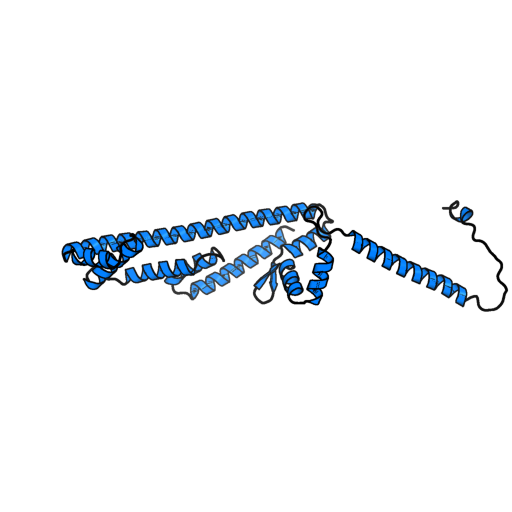A C 1
ATOM 1349 O O . ILE A 1 168 ? -0.014 8.513 -17.139 1.00 85.25 168 ILE A O 1
ATOM 1353 N N . LYS A 1 169 ? -0.772 10.127 -18.512 1.00 82.38 169 LYS A N 1
ATOM 1354 C CA . LYS A 1 169 ? -2.195 9.809 -18.343 1.00 82.38 169 LYS A CA 1
ATOM 1355 C C . LYS A 1 169 ? -2.633 8.896 -19.490 1.00 82.38 169 LYS A C 1
ATOM 1357 O O . LYS A 1 169 ? -2.529 9.295 -20.648 1.00 82.38 169 LYS A O 1
ATOM 1362 N N . ALA A 1 170 ? -3.103 7.693 -19.176 1.00 78.19 170 ALA A N 1
ATOM 1363 C CA . ALA A 1 170 ? -3.632 6.733 -20.144 1.00 78.19 170 ALA A CA 1
ATOM 1364 C C . ALA A 1 170 ? -4.863 6.032 -19.553 1.00 78.19 170 ALA A C 1
ATOM 1366 O O . ALA A 1 170 ? -4.800 5.563 -18.419 1.00 78.19 170 ALA A O 1
ATOM 1367 N N . ASP A 1 171 ? -5.968 5.976 -20.303 1.00 73.81 171 ASP A N 1
ATOM 1368 C CA . ASP A 1 171 ? -7.230 5.333 -19.891 1.00 73.81 171 ASP A CA 1
ATOM 1369 C C . ASP A 1 171 ? -7.679 5.735 -18.466 1.00 73.81 171 ASP A C 1
ATOM 1371 O O . ASP A 1 171 ? -7.946 4.891 -17.612 1.00 73.81 171 ASP A O 1
ATOM 1375 N N . ASP A 1 172 ? -7.667 7.046 -18.190 1.00 77.25 172 ASP A N 1
ATOM 1376 C CA . ASP A 1 172 ? -8.000 7.665 -16.894 1.00 77.25 172 ASP A CA 1
ATOM 1377 C C . ASP A 1 172 ? -7.146 7.237 -15.687 1.00 77.25 172 ASP A C 1
ATOM 1379 O O . ASP A 1 172 ? -7.463 7.567 -14.544 1.00 77.25 172 ASP A O 1
ATOM 1383 N N . LYS A 1 173 ? -6.002 6.589 -15.928 1.00 75.12 173 LYS A N 1
ATOM 1384 C CA . LYS A 1 173 ? -5.018 6.237 -14.898 1.00 75.12 173 LYS A CA 1
ATOM 1385 C C . LYS A 1 173 ? -3.662 6.880 -15.179 1.00 75.12 173 LYS A C 1
ATOM 1387 O O . LYS A 1 173 ? -3.273 7.098 -16.328 1.00 75.12 173 LYS A O 1
ATOM 1392 N N . TYR A 1 174 ? -2.922 7.177 -14.113 1.00 79.25 174 TYR A N 1
ATOM 1393 C CA . TYR A 1 174 ? -1.519 7.570 -14.214 1.00 79.25 174 TYR A CA 1
ATOM 1394 C C . TYR A 1 174 ? -0.638 6.320 -14.236 1.00 79.25 174 TYR A C 1
ATOM 1396 O O . TYR A 1 174 ? -0.751 5.449 -13.378 1.00 79.25 174 TYR A O 1
ATOM 1404 N N . THR A 1 175 ? 0.233 6.222 -15.233 1.00 85.25 175 THR A N 1
ATOM 1405 C CA . THR A 1 175 ? 1.183 5.113 -15.407 1.00 85.25 175 THR A CA 1
ATOM 1406 C C . THR A 1 175 ? 2.459 5.628 -16.066 1.00 85.25 175 THR A C 1
ATOM 1408 O O . THR A 1 175 ? 2.516 6.793 -16.431 1.00 85.25 175 THR A O 1
ATOM 1411 N N . THR A 1 176 ? 3.491 4.810 -16.249 1.00 87.19 176 THR A N 1
ATOM 1412 C CA . THR A 1 176 ? 4.671 5.195 -17.042 1.00 87.19 176 THR A CA 1
ATOM 1413 C C . THR A 1 176 ? 4.516 4.747 -18.490 1.00 87.19 176 THR A C 1
ATOM 1415 O O . THR A 1 176 ? 3.746 3.830 -18.804 1.00 87.19 176 THR A O 1
ATOM 1418 N N . ARG A 1 177 ? 5.258 5.375 -19.410 1.00 85.62 177 ARG A N 1
ATOM 1419 C CA . ARG A 1 177 ? 5.202 5.002 -20.832 1.00 85.62 177 ARG A CA 1
ATOM 1420 C C . ARG A 1 177 ? 5.648 3.557 -21.061 1.00 85.62 177 ARG A C 1
ATOM 1422 O O . ARG A 1 177 ? 5.044 2.867 -21.883 1.00 85.62 177 ARG A O 1
ATOM 1429 N N . LEU A 1 178 ? 6.635 3.089 -20.297 1.00 89.50 178 LEU A N 1
ATOM 1430 C CA . LEU A 1 178 ? 7.056 1.690 -20.251 1.00 89.50 178 LEU A CA 1
ATOM 1431 C C . LEU A 1 178 ? 5.888 0.763 -19.892 1.00 89.50 178 LEU A C 1
ATOM 1433 O O . LEU A 1 178 ? 5.559 -0.128 -20.673 1.00 89.50 178 LEU A O 1
ATOM 1437 N N . ASN A 1 179 ? 5.220 1.000 -18.759 1.00 86.88 179 ASN A N 1
ATOM 1438 C CA . ASN A 1 179 ? 4.138 0.136 -18.275 1.00 86.88 179 ASN A CA 1
ATOM 1439 C C . ASN A 1 179 ? 2.936 0.120 -19.222 1.00 86.88 179 ASN A C 1
ATOM 1441 O O . ASN A 1 179 ? 2.363 -0.941 -19.486 1.00 86.88 179 ASN A O 1
ATOM 1445 N N . TYR A 1 180 ? 2.577 1.278 -19.778 1.00 88.44 180 TYR A N 1
ATOM 1446 C CA . TYR A 1 180 ? 1.537 1.370 -20.800 1.00 88.44 180 TYR A CA 1
ATOM 1447 C C . TYR A 1 180 ? 1.894 0.562 -22.056 1.00 88.44 180 TYR A C 1
ATOM 1449 O O . TYR A 1 180 ? 1.064 -0.190 -22.574 1.00 88.44 180 TYR A O 1
ATOM 1457 N N . THR A 1 181 ? 3.141 0.672 -22.523 1.00 87.25 181 THR A N 1
ATOM 1458 C CA . THR A 1 181 ? 3.624 -0.050 -23.709 1.00 87.25 181 THR A CA 1
ATOM 1459 C C . THR A 1 181 ? 3.632 -1.557 -23.468 1.00 87.25 181 THR A C 1
ATOM 1461 O O . THR A 1 181 ? 3.101 -2.300 -24.288 1.00 87.25 181 THR A O 1
ATOM 1464 N N . LEU A 1 182 ? 4.151 -2.014 -22.324 1.00 89.50 182 LEU A N 1
ATOM 1465 C CA . LEU A 1 182 ? 4.139 -3.430 -21.943 1.00 89.50 182 LEU A CA 1
ATOM 1466 C C . LEU A 1 182 ? 2.712 -3.975 -21.858 1.00 89.50 182 LEU A C 1
ATOM 1468 O O . LEU A 1 182 ? 2.413 -5.005 -22.454 1.00 89.50 182 LEU A O 1
ATOM 1472 N N . SER A 1 183 ? 1.805 -3.247 -21.205 1.00 89.06 183 SER A N 1
ATOM 1473 C CA . SER A 1 183 ? 0.391 -3.634 -21.125 1.00 89.06 183 SER A CA 1
ATOM 1474 C C . SER A 1 183 ? -0.249 -3.747 -22.511 1.00 89.06 183 SER A C 1
ATOM 1476 O O . SER A 1 183 ? -1.024 -4.664 -22.769 1.00 89.06 183 SER A O 1
ATOM 1478 N N . SER A 1 184 ? 0.090 -2.834 -23.423 1.00 88.44 184 SER A N 1
ATOM 1479 C CA . SER A 1 184 ? -0.409 -2.842 -24.802 1.00 88.44 184 SER A CA 1
ATOM 1480 C C . SER A 1 184 ? 0.162 -3.999 -25.624 1.00 88.44 184 SER A C 1
ATOM 1482 O O . SER A 1 184 ? -0.560 -4.600 -26.417 1.00 88.44 184 SER A O 1
ATOM 1484 N N . ILE A 1 185 ? 1.436 -4.347 -25.414 1.00 86.88 185 ILE A N 1
ATOM 1485 C CA . ILE A 1 185 ? 2.072 -5.523 -26.019 1.00 86.88 185 ILE A CA 1
ATOM 1486 C C . ILE A 1 185 ? 1.370 -6.794 -25.544 1.00 86.88 185 ILE A C 1
ATOM 1488 O O . ILE A 1 185 ? 0.961 -7.599 -26.372 1.00 86.88 185 ILE A O 1
ATOM 1492 N N . LEU A 1 186 ? 1.168 -6.947 -24.233 1.00 90.81 186 LEU A N 1
ATOM 1493 C CA . LEU A 1 186 ? 0.563 -8.146 -23.644 1.00 90.81 186 LEU A CA 1
ATOM 1494 C C . LEU A 1 186 ? -0.893 -8.373 -24.078 1.00 90.81 186 LEU A C 1
ATOM 1496 O O . LEU A 1 186 ? -1.343 -9.513 -24.137 1.00 90.81 186 LEU A O 1
ATOM 1500 N N . LYS A 1 187 ? -1.617 -7.308 -24.437 1.00 91.44 187 LYS A N 1
ATOM 1501 C CA . LYS A 1 187 ? -2.980 -7.394 -24.989 1.00 91.44 187 LYS A CA 1
ATOM 1502 C C . LYS A 1 187 ? -3.025 -7.841 -26.457 1.00 91.44 187 LYS A C 1
ATOM 1504 O O . LYS A 1 187 ? -4.098 -8.201 -26.934 1.00 91.44 187 LYS A O 1
ATOM 1509 N N . ASN A 1 188 ? -1.903 -7.815 -27.182 1.00 92.00 188 ASN A N 1
ATOM 1510 C CA . ASN A 1 188 ? -1.836 -8.203 -28.591 1.00 92.00 188 ASN A CA 1
ATOM 1511 C C . ASN A 1 188 ? -0.945 -9.449 -28.777 1.00 92.00 188 ASN A C 1
ATOM 1513 O O . ASN A 1 188 ? 0.281 -9.333 -28.708 1.00 92.00 188 ASN A O 1
ATOM 1517 N N . PRO A 1 189 ? -1.517 -10.623 -29.110 1.00 88.25 189 PRO A N 1
ATOM 1518 C CA . PRO A 1 189 ? -0.758 -11.866 -29.260 1.00 88.25 189 PRO A CA 1
ATOM 1519 C C . PRO A 1 189 ? 0.429 -11.783 -30.232 1.00 88.25 189 PRO A C 1
ATOM 1521 O O . PRO A 1 189 ? 1.466 -12.393 -29.985 1.00 88.25 189 PRO A O 1
ATOM 1524 N N . GLN A 1 190 ? 0.325 -11.004 -31.315 1.00 91.56 190 GLN A N 1
ATOM 1525 C CA . GLN A 1 190 ? 1.430 -10.843 -32.269 1.00 91.56 190 GLN A CA 1
ATOM 1526 C C . GLN A 1 190 ? 2.602 -10.072 -31.654 1.00 91.56 190 GLN A C 1
ATOM 1528 O O . GLN A 1 190 ? 3.760 -10.433 -31.859 1.00 91.56 190 GLN A O 1
ATOM 1533 N N . HIS A 1 191 ? 2.313 -9.032 -30.871 1.00 89.44 191 HIS A N 1
ATOM 1534 C CA . HIS A 1 191 ? 3.345 -8.256 -30.184 1.00 89.44 191 HIS A CA 1
ATOM 1535 C C . HIS A 1 191 ? 3.972 -9.052 -29.035 1.00 89.44 191 HIS A C 1
ATOM 1537 O O . HIS A 1 191 ? 5.167 -8.910 -28.786 1.00 89.44 191 HIS A O 1
ATOM 1543 N N . VAL A 1 192 ? 3.210 -9.929 -28.373 1.00 87.44 192 VAL A N 1
ATOM 1544 C CA . VAL A 1 192 ? 3.758 -10.864 -27.375 1.00 87.44 192 VAL A CA 1
ATOM 1545 C C . VAL A 1 192 ? 4.807 -11.775 -28.002 1.00 87.44 192 VAL A C 1
ATOM 1547 O O . VAL A 1 192 ? 5.884 -11.926 -27.436 1.00 87.44 192 VAL A O 1
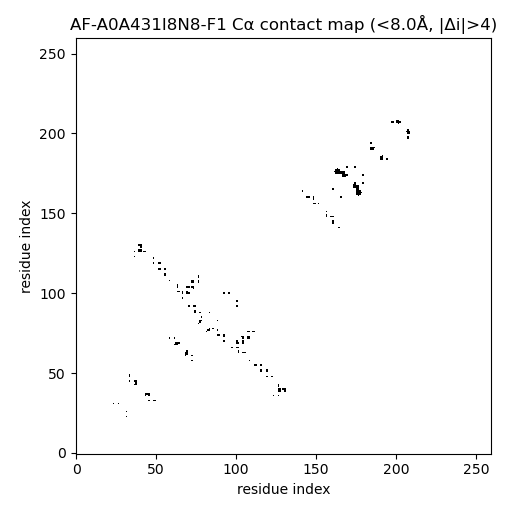ATOM 1550 N N . VAL A 1 193 ? 4.538 -12.334 -29.186 1.00 86.56 193 VAL A N 1
ATOM 1551 C CA . VAL A 1 193 ? 5.518 -13.169 -29.902 1.00 86.56 193 VAL A CA 1
ATOM 1552 C C . VAL A 1 193 ? 6.773 -12.368 -30.264 1.00 86.56 193 VAL A C 1
ATOM 1554 O O . VAL A 1 193 ? 7.880 -12.870 -30.102 1.00 86.56 193 VAL A O 1
ATOM 1557 N N . GLN A 1 194 ? 6.626 -11.111 -30.695 1.00 84.88 194 GLN A N 1
ATOM 1558 C CA . GLN A 1 194 ? 7.768 -10.231 -30.983 1.00 84.88 194 GLN A CA 1
ATOM 1559 C C . GLN A 1 194 ? 8.599 -9.921 -29.730 1.00 84.88 194 GLN A C 1
ATOM 1561 O O . GLN A 1 194 ? 9.827 -9.933 -29.786 1.00 84.88 194 GLN A O 1
ATOM 1566 N N . LEU A 1 195 ? 7.939 -9.658 -28.599 1.00 86.38 195 LEU A N 1
ATOM 1567 C CA . LEU A 1 195 ? 8.616 -9.445 -27.323 1.00 86.38 195 LEU A CA 1
ATOM 1568 C C . LEU A 1 195 ? 9.324 -10.724 -26.860 1.00 86.38 195 LEU A C 1
ATOM 1570 O O . LEU A 1 195 ? 10.470 -10.655 -26.431 1.00 86.38 195 LEU A O 1
ATOM 1574 N N . ALA A 1 196 ? 8.679 -11.884 -26.990 1.00 85.44 196 ALA A N 1
ATOM 1575 C CA . ALA A 1 196 ? 9.276 -13.171 -26.654 1.00 85.44 196 ALA A CA 1
ATOM 1576 C C . ALA A 1 196 ? 10.522 -13.459 -27.507 1.00 85.44 196 ALA A C 1
ATOM 1578 O O . ALA A 1 196 ? 11.546 -13.833 -26.947 1.00 85.44 196 ALA A O 1
ATOM 1579 N N . ASP A 1 197 ? 10.480 -13.214 -28.824 1.00 82.06 197 ASP A N 1
ATOM 1580 C CA . ASP A 1 197 ? 11.647 -13.372 -29.712 1.00 82.06 197 ASP A CA 1
ATOM 1581 C C . ASP A 1 197 ? 12.824 -12.478 -29.285 1.00 82.06 197 ASP A C 1
ATOM 1583 O O . ASP A 1 197 ? 13.975 -12.907 -29.302 1.00 82.06 197 ASP A O 1
ATOM 1587 N N . LEU A 1 198 ? 12.536 -11.254 -28.830 1.00 82.38 198 LEU A N 1
ATOM 1588 C CA . LEU A 1 198 ? 13.542 -10.317 -28.325 1.00 82.38 198 LEU A CA 1
ATOM 1589 C C . LEU A 1 198 ? 14.105 -10.728 -26.953 1.00 82.38 198 LEU A C 1
ATOM 1591 O O . LEU A 1 198 ? 15.275 -10.477 -26.667 1.00 82.38 198 LEU A O 1
ATOM 1595 N N . LEU A 1 199 ? 13.292 -11.368 -26.111 1.00 84.81 199 LEU A N 1
ATOM 1596 C CA . LEU A 1 199 ? 13.685 -11.830 -24.777 1.00 84.81 199 LEU A CA 1
ATOM 1597 C C . LEU A 1 199 ? 14.333 -13.220 -24.766 1.00 84.81 199 LEU A C 1
ATOM 1599 O O . LEU A 1 199 ? 14.956 -13.568 -23.768 1.00 84.81 199 LEU A O 1
ATOM 1603 N N . LEU A 1 200 ? 14.252 -14.001 -25.850 1.00 82.94 200 LEU A N 1
ATOM 1604 C CA . LEU A 1 200 ? 14.901 -15.319 -25.945 1.00 82.94 200 LEU A CA 1
ATOM 1605 C C . LEU A 1 200 ? 16.415 -15.271 -25.687 1.00 82.94 200 LEU A C 1
ATOM 1607 O O . LEU A 1 200 ? 16.999 -16.271 -25.281 1.00 82.94 200 LEU A O 1
ATOM 1611 N N . GLU A 1 201 ? 17.050 -14.124 -25.933 1.00 77.50 201 GLU A N 1
ATOM 1612 C CA . GLU A 1 201 ? 18.492 -13.924 -25.751 1.00 77.50 201 GLU A CA 1
ATOM 1613 C C . GLU A 1 201 ? 18.844 -13.146 -24.476 1.00 77.50 201 GLU A C 1
ATOM 1615 O O . GLU A 1 201 ? 20.004 -12.769 -24.279 1.00 77.50 201 GLU A O 1
ATOM 1620 N N . TYR A 1 202 ? 17.851 -12.878 -23.624 1.00 84.62 202 TYR A N 1
ATOM 1621 C CA . TYR A 1 202 ? 18.060 -12.239 -22.334 1.00 84.62 202 TYR A CA 1
ATOM 1622 C C . TYR A 1 202 ? 18.630 -13.240 -21.328 1.00 84.62 202 TYR A C 1
ATOM 1624 O O . TYR A 1 202 ? 18.050 -14.301 -21.093 1.00 84.62 202 TYR A O 1
ATOM 1632 N N . THR A 1 203 ? 19.727 -12.871 -20.664 1.00 84.38 203 THR A N 1
ATOM 1633 C CA . THR A 1 203 ? 20.179 -13.553 -19.445 1.00 84.38 203 THR A CA 1
ATOM 1634 C C . THR A 1 203 ? 20.312 -12.556 -18.294 1.00 84.38 203 THR A C 1
ATOM 1636 O O . THR A 1 203 ? 20.698 -11.410 -18.532 1.00 84.38 203 THR A O 1
ATOM 1639 N N . PRO A 1 204 ? 20.049 -12.960 -17.037 1.00 83.44 204 PRO A N 1
ATOM 1640 C CA . PRO A 1 204 ? 20.162 -12.057 -15.888 1.00 83.44 204 PRO A CA 1
ATOM 1641 C C . PRO A 1 204 ? 21.545 -11.404 -15.749 1.00 83.44 204 PRO A C 1
ATOM 1643 O O . PRO A 1 204 ? 21.646 -10.258 -15.328 1.00 83.44 204 PRO A O 1
ATOM 1646 N N . GLU A 1 205 ? 22.607 -12.117 -16.136 1.00 81.31 205 GLU A N 1
ATOM 1647 C CA . GLU A 1 205 ? 23.993 -11.651 -16.012 1.00 81.31 205 GLU A CA 1
ATOM 1648 C C . GLU A 1 205 ? 24.424 -10.685 -17.124 1.00 81.31 205 GLU A C 1
ATOM 1650 O O . GLU A 1 205 ? 25.266 -9.822 -16.890 1.00 81.31 205 GLU A O 1
ATOM 1655 N N . LYS A 1 206 ? 23.898 -10.844 -18.348 1.00 78.44 206 LYS A N 1
ATOM 1656 C CA . LYS A 1 206 ? 24.382 -10.112 -19.539 1.00 78.44 206 LYS A CA 1
ATOM 1657 C C . LYS A 1 206 ? 23.339 -9.191 -20.167 1.00 78.44 206 LYS A C 1
ATOM 1659 O O . LYS A 1 206 ? 23.675 -8.421 -21.063 1.00 78.44 206 LYS A O 1
ATOM 1664 N N . GLY A 1 207 ? 22.089 -9.255 -19.717 1.00 80.75 207 GLY A N 1
ATOM 1665 C CA . GLY A 1 207 ? 20.979 -8.543 -20.336 1.00 80.75 207 GLY A CA 1
ATOM 1666 C C . GLY A 1 207 ? 20.636 -9.093 -21.723 1.00 80.75 207 GLY A C 1
ATOM 1667 O O . GLY A 1 207 ? 20.842 -10.272 -22.007 1.00 80.75 207 GLY A O 1
ATOM 1668 N N . ILE A 1 208 ? 20.082 -8.236 -22.586 1.00 81.31 208 ILE A N 1
ATOM 1669 C CA . ILE A 1 208 ? 19.755 -8.583 -23.976 1.00 81.31 208 ILE A CA 1
ATOM 1670 C C . ILE A 1 208 ? 21.043 -8.555 -24.798 1.00 81.31 208 ILE A C 1
ATOM 1672 O O . ILE A 1 208 ? 21.682 -7.509 -24.922 1.00 81.31 208 ILE A O 1
ATOM 1676 N N . THR A 1 209 ? 21.396 -9.683 -25.407 1.00 72.06 209 THR A N 1
ATOM 1677 C CA . THR A 1 209 ? 22.504 -9.730 -26.366 1.00 72.06 209 THR A CA 1
ATOM 1678 C C . THR A 1 209 ? 22.029 -9.293 -27.758 1.00 72.06 209 THR A C 1
ATOM 1680 O O . THR A 1 209 ? 21.000 -9.735 -28.250 1.00 72.06 209 THR A O 1
ATOM 1683 N N . THR A 1 210 ? 22.752 -8.374 -28.408 1.00 67.88 210 THR A N 1
ATOM 1684 C CA . THR A 1 210 ? 22.363 -7.779 -29.707 1.00 67.88 210 THR A CA 1
ATOM 1685 C C . THR A 1 210 ? 22.891 -8.544 -30.918 1.00 67.88 210 THR A C 1
ATOM 1687 O O . THR A 1 210 ? 22.705 -8.110 -32.057 1.00 67.88 210 THR A O 1
ATOM 1690 N N . THR A 1 211 ? 23.538 -9.691 -30.711 1.00 70.44 211 THR A N 1
ATOM 1691 C CA . THR A 1 211 ? 24.283 -10.425 -31.744 1.00 70.44 211 THR A CA 1
ATOM 1692 C C . THR A 1 211 ? 23.409 -10.801 -32.941 1.00 70.44 211 THR A C 1
ATOM 1694 O O . THR A 1 211 ? 23.823 -10.585 -34.084 1.00 70.44 211 THR A O 1
ATOM 1697 N N . ARG A 1 212 ? 22.170 -11.269 -32.728 1.00 65.50 212 ARG A N 1
ATOM 1698 C CA . ARG A 1 212 ? 21.231 -11.553 -33.832 1.00 65.50 212 ARG A CA 1
ATOM 1699 C C . ARG A 1 212 ? 20.757 -10.302 -34.557 1.00 65.50 212 ARG A C 1
ATOM 1701 O O . ARG A 1 212 ? 20.591 -10.330 -35.778 1.00 65.50 212 ARG A O 1
ATOM 1708 N N . ILE A 1 213 ? 20.526 -9.210 -33.831 1.00 67.44 213 ILE A N 1
ATOM 1709 C CA . ILE A 1 213 ? 20.081 -7.941 -34.421 1.00 67.44 213 ILE A CA 1
ATOM 1710 C C . ILE A 1 213 ? 21.195 -7.377 -35.306 1.00 67.44 213 ILE A C 1
ATOM 1712 O O . ILE A 1 213 ? 20.949 -7.025 -36.457 1.00 67.44 213 ILE A O 1
ATOM 1716 N N . GLU A 1 214 ? 22.433 -7.378 -34.819 1.00 69.12 214 GLU A N 1
ATOM 1717 C CA . GLU A 1 214 ? 23.604 -6.941 -35.578 1.00 69.12 214 GLU A CA 1
ATOM 1718 C C . GLU A 1 214 ? 23.841 -7.797 -36.825 1.00 69.12 214 GLU A C 1
ATOM 1720 O O . GLU A 1 214 ? 24.122 -7.253 -37.892 1.00 69.12 214 GLU A O 1
ATOM 1725 N N . GLN A 1 215 ? 23.686 -9.121 -36.729 1.00 70.75 215 GLN A N 1
ATOM 1726 C CA . GLN A 1 215 ? 23.797 -10.019 -37.882 1.00 70.75 215 GLN A CA 1
ATOM 1727 C C . GLN A 1 215 ? 22.709 -9.748 -38.931 1.00 70.75 215 GLN A C 1
ATOM 1729 O O . GLN A 1 215 ? 23.028 -9.645 -40.116 1.00 70.75 215 GLN A O 1
ATOM 1734 N N . LYS A 1 216 ? 21.448 -9.557 -38.512 1.00 68.38 216 LYS A N 1
ATOM 1735 C CA . LYS A 1 216 ? 20.330 -9.216 -39.414 1.00 68.38 216 LYS A CA 1
ATOM 1736 C C . LYS A 1 216 ? 20.493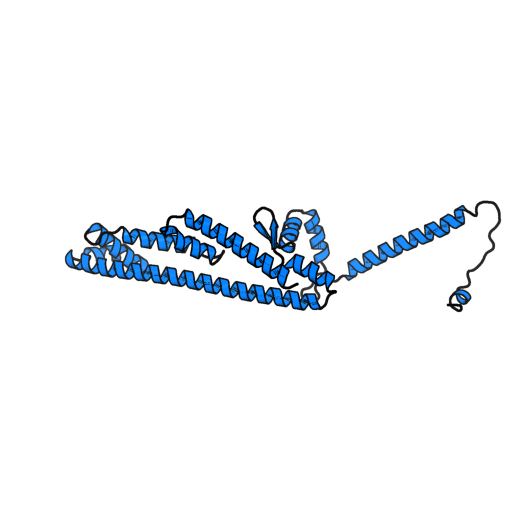 -7.832 -40.057 1.00 68.38 216 LYS A C 1
ATOM 1738 O O . LYS A 1 216 ? 20.100 -7.635 -41.206 1.00 68.38 216 LYS A O 1
ATOM 1743 N N . VAL A 1 217 ? 21.056 -6.857 -39.341 1.00 66.19 217 VAL A N 1
ATOM 1744 C CA . VAL A 1 217 ? 21.342 -5.522 -39.895 1.00 66.19 217 VAL A CA 1
ATOM 1745 C C . VAL A 1 217 ? 22.496 -5.591 -40.891 1.00 66.19 217 VAL A C 1
ATOM 1747 O O . VAL A 1 217 ? 22.379 -5.038 -41.983 1.00 66.19 217 VAL A O 1
ATOM 1750 N N . LYS A 1 218 ? 23.573 -6.319 -40.564 1.00 69.69 218 LYS A N 1
ATOM 1751 C CA . LYS A 1 218 ? 24.697 -6.552 -41.482 1.00 69.69 218 LYS A CA 1
ATOM 1752 C C . LYS A 1 218 ? 24.232 -7.256 -42.754 1.00 69.69 218 LYS A C 1
ATOM 1754 O O . LYS A 1 218 ? 24.571 -6.786 -43.834 1.00 69.69 218 LYS A O 1
ATOM 1759 N N . SER A 1 219 ? 23.400 -8.297 -42.654 1.00 71.50 219 SER A N 1
ATOM 1760 C CA . SER A 1 219 ? 22.887 -9.007 -43.832 1.00 71.50 219 SER A CA 1
ATOM 1761 C C . SER A 1 219 ? 22.040 -8.092 -44.724 1.00 71.50 219 SER A C 1
ATOM 1763 O O . SER A 1 219 ? 22.318 -7.989 -45.917 1.00 71.50 219 SER A O 1
ATOM 1765 N N . LYS A 1 220 ? 21.100 -7.325 -44.152 1.00 69.00 220 LYS A N 1
ATOM 1766 C CA . LYS A 1 220 ? 20.278 -6.361 -44.908 1.00 69.00 220 LYS A CA 1
ATOM 1767 C C . LYS A 1 220 ? 21.096 -5.230 -45.534 1.00 69.00 220 LYS A C 1
ATOM 1769 O O . LYS A 1 220 ? 20.818 -4.835 -46.662 1.00 69.00 220 LYS A O 1
ATOM 1774 N N . ALA A 1 221 ? 22.106 -4.716 -44.831 1.00 63.94 221 ALA A N 1
ATOM 1775 C CA . ALA A 1 221 ? 23.009 -3.698 -45.366 1.00 63.94 221 ALA A CA 1
ATOM 1776 C C . ALA A 1 221 ? 23.884 -4.251 -46.503 1.00 63.94 221 ALA A C 1
ATOM 1778 O O . ALA A 1 221 ? 24.121 -3.564 -47.492 1.00 63.94 221 ALA A O 1
ATOM 1779 N N . THR A 1 222 ? 24.333 -5.506 -46.403 1.00 69.38 222 THR A N 1
ATOM 1780 C CA . THR A 1 222 ? 25.064 -6.165 -47.496 1.00 69.38 222 THR A CA 1
ATOM 1781 C C . THR A 1 222 ? 24.166 -6.493 -48.684 1.00 69.38 222 THR A C 1
ATOM 1783 O O . THR A 1 222 ? 24.606 -6.355 -49.820 1.00 69.38 222 THR A O 1
ATOM 1786 N N . GLU A 1 223 ? 22.902 -6.860 -48.462 1.00 71.94 223 GLU A N 1
ATOM 1787 C CA . GLU A 1 223 ? 21.920 -7.065 -49.531 1.00 71.94 223 GLU A CA 1
ATOM 1788 C C . GLU A 1 223 ? 21.594 -5.757 -50.256 1.00 71.94 223 GLU A C 1
ATOM 1790 O O . GLU A 1 223 ? 21.543 -5.750 -51.488 1.00 71.94 223 GLU A O 1
ATOM 1795 N N . SER A 1 224 ? 21.436 -4.644 -49.528 1.00 69.25 224 SER A N 1
ATOM 1796 C CA . SER A 1 224 ? 21.193 -3.322 -50.120 1.00 69.25 224 SER A CA 1
ATOM 1797 C C . SER A 1 224 ? 22.414 -2.788 -50.875 1.00 69.25 224 SER A C 1
ATOM 1799 O O . SER A 1 224 ? 22.273 -2.274 -51.983 1.00 69.25 224 SER A O 1
ATOM 1801 N N . LEU A 1 225 ? 23.629 -2.980 -50.349 1.00 63.72 225 LEU A N 1
ATOM 1802 C CA . LEU A 1 225 ? 24.867 -2.671 -51.073 1.00 63.72 225 LEU A CA 1
ATOM 1803 C C . LEU A 1 225 ? 25.024 -3.532 -52.326 1.00 63.72 225 LEU A C 1
ATOM 1805 O O . LEU A 1 225 ? 25.327 -3.005 -53.392 1.00 63.72 225 LEU A O 1
ATOM 1809 N N . ARG A 1 226 ? 24.775 -4.841 -52.227 1.00 65.81 226 ARG A N 1
ATOM 1810 C CA . ARG A 1 226 ? 24.860 -5.759 -53.367 1.00 65.81 226 ARG A CA 1
ATOM 1811 C C . ARG A 1 226 ? 23.851 -5.397 -54.449 1.00 65.81 226 ARG A C 1
ATOM 1813 O O . ARG A 1 226 ? 24.221 -5.341 -55.611 1.00 65.81 226 ARG A O 1
ATOM 1820 N N . THR A 1 227 ? 22.617 -5.058 -54.079 1.00 72.69 227 THR A N 1
ATOM 1821 C CA . THR A 1 227 ? 21.620 -4.577 -55.047 1.00 72.69 227 THR A CA 1
ATOM 1822 C C . THR A 1 227 ? 21.995 -3.230 -55.661 1.00 72.69 227 THR A C 1
ATOM 1824 O O . THR A 1 227 ? 21.742 -3.036 -56.847 1.00 72.69 227 THR A O 1
ATOM 1827 N N . LEU A 1 228 ? 22.625 -2.311 -54.922 1.00 67.88 228 LEU A N 1
ATOM 1828 C CA . LEU A 1 228 ? 23.127 -1.051 -55.488 1.00 67.88 228 LEU A CA 1
ATOM 1829 C C . LEU A 1 228 ? 24.295 -1.272 -56.461 1.00 67.88 228 LEU A C 1
ATOM 1831 O O . LEU A 1 228 ? 24.295 -0.689 -57.546 1.00 67.88 228 LEU A O 1
ATOM 1835 N N . VAL A 1 229 ? 25.239 -2.151 -56.116 1.00 68.38 229 VAL A N 1
ATOM 1836 C CA . VAL A 1 229 ? 26.368 -2.537 -56.977 1.00 68.38 229 VAL A CA 1
ATOM 1837 C C . VAL A 1 229 ? 25.875 -3.276 -58.222 1.00 68.38 229 VAL A C 1
ATOM 1839 O O . VAL A 1 229 ? 26.242 -2.906 -59.334 1.00 68.38 229 VAL A O 1
ATOM 1842 N N . ASP A 1 230 ? 24.975 -4.249 -58.073 1.00 70.06 230 ASP A N 1
ATOM 1843 C CA . ASP A 1 230 ? 24.378 -4.977 -59.197 1.00 70.06 230 ASP A CA 1
ATOM 1844 C C . ASP A 1 230 ? 23.558 -4.039 -60.091 1.00 70.06 230 ASP A C 1
ATOM 1846 O O . ASP A 1 230 ? 23.592 -4.165 -61.315 1.00 70.06 230 ASP A O 1
ATOM 1850 N N . LYS A 1 231 ? 22.864 -3.045 -59.520 1.00 70.44 231 LYS A N 1
ATOM 1851 C CA . LYS A 1 231 ? 22.144 -2.014 -60.279 1.00 70.44 231 LYS A CA 1
ATOM 1852 C C . LYS A 1 231 ? 23.095 -1.085 -61.037 1.00 70.44 231 LYS A C 1
ATOM 1854 O O . LYS A 1 231 ? 22.806 -0.752 -62.183 1.00 70.44 231 LYS A O 1
ATOM 1859 N N . GLN A 1 232 ? 24.233 -0.700 -60.460 1.00 64.25 232 GLN A N 1
ATOM 1860 C CA . GLN A 1 232 ? 25.241 0.099 -61.167 1.00 64.25 232 GLN A CA 1
ATOM 1861 C C . GLN A 1 232 ? 25.927 -0.706 -62.280 1.00 64.25 232 GLN A C 1
ATOM 1863 O O . GLN A 1 232 ? 25.920 -0.262 -63.428 1.00 64.25 232 GLN A O 1
ATOM 1868 N N . LEU A 1 233 ? 26.383 -1.928 -61.995 1.00 63.88 233 LEU A N 1
ATOM 1869 C CA . LEU A 1 233 ? 27.018 -2.821 -62.974 1.00 63.88 233 LEU A CA 1
ATOM 1870 C C . LEU A 1 233 ? 26.061 -3.241 -64.103 1.00 63.88 233 LEU A C 1
ATOM 1872 O O . LEU A 1 233 ? 26.462 -3.353 -65.264 1.00 63.88 233 LEU A O 1
ATOM 1876 N N . SER A 1 234 ? 24.778 -3.458 -63.799 1.00 57.97 234 SER A N 1
ATOM 1877 C CA . SER A 1 234 ? 23.760 -3.733 -64.823 1.00 57.97 234 SER A CA 1
ATOM 1878 C C . SER A 1 234 ? 23.362 -2.481 -65.608 1.00 57.97 234 SER A C 1
ATOM 1880 O O . SER A 1 234 ? 23.105 -2.590 -66.807 1.00 57.97 234 SER A O 1
ATOM 1882 N N . SER A 1 235 ? 23.384 -1.290 -64.996 1.00 55.97 235 SER A N 1
ATOM 1883 C CA . SER A 1 235 ? 23.158 -0.023 -65.707 1.00 55.97 235 SER A CA 1
ATOM 1884 C C . SER A 1 235 ? 24.304 0.338 -66.664 1.00 55.97 235 SER A C 1
ATOM 1886 O O . SER A 1 235 ? 24.050 0.889 -67.736 1.00 55.97 235 SER A O 1
ATOM 1888 N N . GLU A 1 236 ? 25.543 -0.048 -66.345 1.00 50.19 236 GLU A N 1
ATOM 1889 C CA . GLU A 1 236 ? 26.688 0.051 -67.259 1.00 50.19 236 GLU A CA 1
ATOM 1890 C C . GLU A 1 236 ? 26.608 -0.987 -68.388 1.00 50.19 236 GLU A C 1
ATOM 1892 O O . GLU A 1 236 ? 26.803 -0.645 -69.557 1.00 50.19 236 GLU A O 1
ATOM 1897 N N . ARG A 1 237 ? 26.202 -2.232 -68.092 1.00 49.50 237 ARG A N 1
ATOM 1898 C CA . ARG A 1 237 ? 25.955 -3.257 -69.129 1.00 49.50 237 ARG A CA 1
ATOM 1899 C C . ARG A 1 237 ? 24.783 -2.918 -70.053 1.00 49.50 237 ARG A C 1
ATOM 1901 O O . ARG A 1 237 ? 24.817 -3.282 -71.227 1.00 49.50 237 ARG A O 1
ATOM 1908 N N . ALA A 1 238 ? 23.769 -2.201 -69.570 1.00 48.09 238 ALA A N 1
ATOM 1909 C CA . ALA A 1 238 ? 22.651 -1.747 -70.396 1.00 48.09 238 ALA A CA 1
ATOM 1910 C C . ALA A 1 238 ? 23.059 -0.637 -71.385 1.00 48.09 238 ALA A C 1
ATOM 1912 O O . ALA A 1 238 ? 22.475 -0.543 -72.464 1.00 48.09 238 ALA A O 1
ATOM 1913 N N . LYS A 1 239 ? 24.093 0.158 -71.070 1.00 47.44 239 LYS A N 1
ATOM 1914 C CA . LYS A 1 239 ? 24.631 1.195 -71.969 1.00 47.44 239 LYS A CA 1
ATOM 1915 C C . LYS A 1 239 ? 25.647 0.671 -72.992 1.00 47.44 239 LYS A C 1
ATOM 1917 O O . LYS A 1 239 ? 25.884 1.347 -73.986 1.00 47.44 239 LYS A O 1
ATOM 1922 N N . SER A 1 240 ? 26.194 -0.536 -72.816 1.00 40.97 240 SER A N 1
ATOM 1923 C CA . SER A 1 240 ? 27.199 -1.117 -73.729 1.00 40.97 240 SER A CA 1
ATOM 1924 C C . SER A 1 240 ? 26.620 -2.014 -74.842 1.00 40.97 240 SER A C 1
ATOM 1926 O O . SER A 1 240 ? 27.371 -2.657 -75.579 1.00 40.97 240 SER A O 1
ATOM 1928 N N . ARG A 1 241 ? 25.293 -2.072 -75.022 1.00 39.94 241 ARG A N 1
ATOM 1929 C CA . ARG A 1 241 ? 24.664 -2.928 -76.045 1.00 39.94 241 ARG A CA 1
ATOM 1930 C C . ARG A 1 241 ? 24.464 -2.217 -77.389 1.00 39.94 241 ARG A C 1
ATOM 1932 O O . ARG A 1 241 ? 23.361 -2.179 -77.922 1.00 39.94 241 ARG A O 1
ATOM 1939 N N . LYS A 1 242 ? 25.558 -1.722 -77.970 1.00 42.69 242 LYS A N 1
ATOM 1940 C CA . LYS A 1 242 ? 25.755 -1.684 -79.428 1.00 42.69 242 LYS A CA 1
ATOM 1941 C C . LYS A 1 242 ? 27.202 -2.097 -79.723 1.00 42.69 242 LYS A C 1
ATOM 1943 O O . LYS A 1 242 ? 28.122 -1.331 -79.490 1.00 42.69 242 LYS A O 1
ATOM 1948 N N . THR A 1 243 ? 27.337 -3.343 -80.193 1.00 44.06 243 THR A N 1
ATOM 1949 C CA . THR A 1 243 ? 28.476 -3.933 -80.928 1.00 44.06 243 THR A CA 1
ATOM 1950 C C . THR A 1 243 ? 29.882 -3.804 -80.324 1.00 44.06 243 THR A C 1
ATOM 1952 O O . THR A 1 243 ? 30.519 -2.776 -80.498 1.00 44.06 243 THR A O 1
ATOM 1955 N N . ALA A 1 244 ? 30.405 -4.891 -79.740 1.00 40.56 244 ALA A N 1
ATOM 1956 C CA . ALA A 1 244 ? 31.731 -5.470 -80.037 1.00 40.56 244 ALA A CA 1
ATOM 1957 C C . ALA A 1 244 ? 32.114 -6.547 -79.000 1.00 40.56 244 ALA A C 1
ATOM 1959 O O . ALA A 1 244 ? 31.776 -6.465 -77.823 1.00 40.56 244 ALA A O 1
ATOM 1960 N N . THR A 1 245 ? 32.802 -7.575 -79.485 1.00 45.66 245 THR A N 1
ATOM 1961 C CA . THR A 1 245 ? 33.398 -8.739 -78.806 1.00 45.66 245 THR A CA 1
ATOM 1962 C C . THR A 1 245 ? 34.168 -8.362 -77.523 1.00 45.66 245 THR A C 1
ATOM 1964 O O . THR A 1 245 ? 34.844 -7.334 -77.518 1.00 45.66 245 THR A O 1
ATOM 1967 N N . PRO A 1 246 ? 34.135 -9.164 -76.436 1.00 42.53 246 PRO A N 1
ATOM 1968 C CA . PRO A 1 246 ? 34.757 -8.769 -75.173 1.00 42.53 246 PRO A CA 1
ATOM 1969 C C . PRO A 1 246 ? 36.284 -8.954 -75.219 1.00 42.53 246 PRO A C 1
ATOM 1971 O O . PRO A 1 246 ? 36.742 -10.060 -75.520 1.00 42.53 246 PRO A O 1
ATOM 1974 N N . PRO A 1 247 ? 37.102 -7.954 -74.842 1.00 47.28 247 PRO A N 1
ATOM 1975 C CA . PRO A 1 247 ? 38.461 -8.232 -74.414 1.00 47.28 247 PRO A CA 1
ATOM 1976 C C . PRO A 1 247 ? 38.417 -8.769 -72.977 1.00 47.28 247 PRO A C 1
ATOM 1978 O O . PRO A 1 247 ? 37.774 -8.197 -72.095 1.00 47.28 247 PRO A O 1
ATOM 1981 N N . LYS A 1 248 ? 39.108 -9.884 -72.721 1.00 53.41 248 LYS A N 1
ATOM 1982 C CA . LYS A 1 248 ? 39.393 -10.344 -71.356 1.00 53.41 248 LYS A CA 1
ATOM 1983 C C . LYS A 1 248 ? 40.327 -9.328 -70.692 1.00 53.41 248 LYS A C 1
ATOM 1985 O O . LYS A 1 248 ? 41.537 -9.421 -70.855 1.00 53.41 248 LYS A O 1
ATOM 1990 N N . GLN A 1 249 ? 39.781 -8.370 -69.950 1.00 52.28 249 GLN A N 1
ATOM 1991 C CA . GLN A 1 249 ? 40.565 -7.583 -69.000 1.00 52.28 249 GLN A CA 1
ATOM 1992 C C . GLN A 1 249 ? 40.396 -8.179 -67.604 1.00 52.28 249 GLN A C 1
ATOM 1994 O O . GLN A 1 249 ? 39.351 -8.062 -66.969 1.00 52.28 249 GLN A O 1
ATOM 1999 N N . THR A 1 250 ? 41.440 -8.860 -67.140 1.00 51.62 250 THR A N 1
ATOM 2000 C CA . THR A 1 250 ? 41.628 -9.192 -65.729 1.00 51.62 250 THR A CA 1
ATOM 2001 C C . THR A 1 250 ? 41.931 -7.904 -64.974 1.00 51.62 250 THR A C 1
ATOM 2003 O O . THR A 1 250 ? 42.937 -7.247 -65.241 1.00 51.62 250 THR A O 1
ATOM 2006 N N . PHE A 1 251 ? 41.054 -7.536 -64.046 1.00 59.44 251 PHE A N 1
ATOM 2007 C CA . PHE A 1 251 ? 41.257 -6.404 -63.149 1.00 59.44 251 PHE A CA 1
ATOM 2008 C C . PHE A 1 251 ? 42.453 -6.682 -62.223 1.00 59.44 251 PHE A C 1
ATOM 2010 O O . PHE A 1 251 ? 42.477 -7.700 -61.528 1.00 59.44 251 PHE A O 1
ATOM 2017 N N . ASN A 1 252 ? 43.463 -5.807 -62.239 1.00 66.12 252 ASN A N 1
ATOM 2018 C CA . ASN A 1 252 ? 44.668 -5.959 -61.424 1.00 66.12 252 ASN A CA 1
ATOM 2019 C C . ASN A 1 252 ? 44.503 -5.220 -60.089 1.00 66.12 252 ASN A C 1
ATOM 2021 O O . ASN A 1 252 ? 44.713 -4.010 -60.001 1.00 66.12 252 ASN A O 1
ATOM 2025 N N . TRP A 1 253 ? 44.163 -5.983 -59.050 1.00 55.84 253 TRP A N 1
ATOM 2026 C CA . TRP A 1 253 ? 44.011 -5.498 -57.677 1.00 55.84 253 TRP A CA 1
ATOM 2027 C C . TRP A 1 253 ? 45.282 -4.860 -57.094 1.00 55.84 253 TRP A C 1
ATOM 2029 O O . TRP A 1 253 ? 45.176 -3.978 -56.245 1.00 55.84 253 TRP A O 1
ATOM 2039 N N . GLY A 1 254 ? 46.472 -5.242 -57.572 1.00 55.09 254 GLY A N 1
ATOM 2040 C CA . GLY A 1 254 ? 47.745 -4.726 -57.060 1.00 55.09 254 GLY A CA 1
ATOM 2041 C C . GLY A 1 254 ? 47.971 -3.238 -57.342 1.00 55.09 254 GLY A C 1
ATOM 2042 O O . GLY A 1 254 ? 48.577 -2.550 -56.529 1.00 55.09 254 GLY A O 1
ATOM 2043 N N . ASN A 1 255 ? 47.432 -2.712 -58.446 1.00 52.62 255 ASN A N 1
ATOM 2044 C CA . ASN A 1 255 ? 47.574 -1.288 -58.776 1.00 52.62 255 ASN A CA 1
ATOM 2045 C C . ASN A 1 255 ? 46.579 -0.393 -58.029 1.00 52.62 255 ASN A C 1
ATOM 2047 O O . ASN A 1 255 ? 46.843 0.791 -57.853 1.00 52.62 255 ASN A O 1
ATOM 2051 N N . PHE A 1 256 ? 45.438 -0.936 -57.604 1.00 58.06 256 PHE A N 1
ATOM 2052 C CA . PHE A 1 256 ? 44.410 -0.155 -56.918 1.00 58.06 256 PHE A CA 1
ATOM 2053 C C . PHE A 1 256 ? 44.788 0.135 -55.461 1.00 58.06 256 PHE A C 1
ATOM 2055 O O . PHE A 1 256 ? 44.537 1.227 -54.967 1.00 58.06 256 PHE A O 1
ATOM 2062 N N . LEU A 1 257 ? 45.435 -0.821 -54.791 1.00 54.25 257 LEU A N 1
ATOM 2063 C CA . LEU A 1 257 ? 45.793 -0.698 -53.376 1.00 54.25 257 LEU A CA 1
ATOM 2064 C C . LEU A 1 257 ? 47.062 0.129 -53.117 1.00 54.25 257 LEU A C 1
ATOM 2066 O O . LEU A 1 257 ? 47.279 0.529 -51.985 1.00 54.25 257 LEU A O 1
ATOM 2070 N N . ASN A 1 258 ? 47.883 0.402 -54.136 1.00 45.72 258 ASN A N 1
ATOM 2071 C CA . ASN A 1 258 ? 49.148 1.130 -53.966 1.00 45.72 258 ASN A CA 1
ATOM 2072 C C . ASN A 1 258 ? 49.065 2.637 -54.272 1.00 45.72 258 ASN A C 1
ATOM 2074 O O . ASN A 1 258 ? 50.075 3.323 -54.152 1.00 45.72 258 ASN A O 1
ATOM 2078 N N . ASN A 1 259 ? 47.897 3.154 -54.667 1.00 43.03 259 ASN A N 1
ATOM 2079 C CA . ASN A 1 259 ? 47.698 4.577 -54.984 1.00 43.03 259 ASN A CA 1
ATOM 2080 C C . ASN A 1 259 ? 46.707 5.291 -54.039 1.00 43.03 259 ASN A C 1
ATOM 2082 O O . ASN A 1 259 ? 46.253 6.391 -54.359 1.00 43.03 259 ASN A O 1
ATOM 2086 N N . HIS A 1 260 ? 46.400 4.694 -52.883 1.00 42.38 260 HIS A N 1
ATOM 2087 C CA . HIS A 1 260 ? 45.656 5.319 -51.788 1.00 42.38 260 HIS A CA 1
ATOM 2088 C C . HIS A 1 260 ? 46.307 5.026 -50.441 1.00 42.38 260 HIS A C 1
ATOM 2090 O O . HIS A 1 260 ? 46.661 3.851 -50.212 1.00 42.38 260 HIS A O 1
#

Foldseek 3Di:
DVVVVVVVVVVVVVVVVVVVVVVVVPDDPLCVLLVVQCVLAVPQPSVVLVVLSVVLVVLVVQDLVDLVSLLVLQLVLCVVPHPDDSVVSVVVLVVDDPVRSSVSSVVSSVVSNVVSVVVSVVSSVVSNVVSVVVVVVVVVVLVVLLVVLVVDDPVVSVVVSQQQPPWDQDPNDTDHNVVVVVVVLVVDPVSVVVVCVQCVQADPVPGGDCVVVVVVVVVVVVVVVVVVVCVVVVVVVVVPPDDDDDDPDDDDPVVVVVPD

Sequence (260 aa):
MDEEVTSLEEAKAKIHEQAVNSLVSKLPQEFLPILEFALSSPQADVKSFMELQRSSLSLDELDVNKVDHQKQIIKTFYKETTRHSDDKINRLIDALDEDSLKEEAVDALTSLKTFYAEEQEALAEEAKEAEQARKKEFEAFQNKIKDSLSTIDEKRAKLAYNFILSPIKADDKYTTRLNYTLSSILKNPQHVVQLADLLLEYTPEKGITTTRIEQKVKSKATESLRTLVDKQLSSERAKSRKTATPPKQTFNWGNFLNNH

Mean predicted aligned error: 15.91 Å